Protein AF-A0A348G1D3-F1 (afdb_monomer_lite)

Sequence (205 aa):
MPRGRRSQPDDIKALKGNPGKRRLALKAGVDHGETKAPLAHVELPDFLTHERERAIFQRVVDDLLQRRVARQADLAAYARWAHYLHRWIECKDALDGVSLAYETASKHGTMLRKHPLFAAMVDLERLLMALEDRLGLNPAARQTIIRGLAALPPAFLGDLFEEDRRERAAAGDPAPSAKEAAPPADSPLGFLARAGAAKPSTAKH

Secondary structure (DSSP, 8-state):
-PPPPPPPPHHHHHHT--TT-------S--------------PPPTT--SHHHHHHHHHHHHHHHHTT-S-GGGHHHHHHHHHHHHHHHHHHHHHTTS-SEEEEEETTEEEEEE-HHHHHHHHHHHHHHHHHHHTT-SHHHHHHHHHHHHTS-TTTSTTTTHHHHHHHHHTTPPPPPTT--SPPTTSHHHHHHHHTT-PPP----

pLDDT: mean 72.33, std 19.25, range [38.12, 97.62]

InterPro domains:
  IPR006448 Putative phage terminase, small subunit, P27 family [PF05119] (54-145)

Structure (mmCIF, N/CA/C/O backbone):
data_AF-A0A348G1D3-F1
#
_entry.id   AF-A0A348G1D3-F1
#
loop_
_atom_site.group_PDB
_atom_site.id
_atom_site.type_symbol
_atom_site.label_atom_id
_atom_site.label_alt_id
_atom_site.label_comp_id
_atom_site.label_asym_id
_atom_site.label_entity_id
_atom_site.label_seq_id
_atom_site.pdbx_PDB_ins_code
_atom_site.Cartn_x
_atom_site.Cartn_y
_atom_site.Cartn_z
_atom_site.occupancy
_atom_site.B_iso_or_equiv
_atom_site.auth_seq_id
_atom_site.auth_comp_id
_atom_site.auth_asym_id
_atom_site.auth_atom_id
_atom_site.pdbx_PDB_model_num
ATOM 1 N N . MET A 1 1 ? 23.971 10.329 -66.148 1.00 46.66 1 MET A N 1
ATOM 2 C CA . MET A 1 1 ? 22.748 9.495 -66.141 1.00 46.66 1 MET A CA 1
ATOM 3 C C . MET A 1 1 ? 22.008 9.707 -64.823 1.00 46.66 1 MET A C 1
ATOM 5 O O . MET A 1 1 ? 22.557 9.317 -63.794 1.00 46.66 1 MET A O 1
ATOM 9 N N . PRO A 1 2 ? 20.831 10.355 -64.788 1.00 44.66 2 PRO A N 1
ATOM 10 C CA . PRO A 1 2 ? 20.053 10.445 -63.554 1.00 44.66 2 PRO A CA 1
ATOM 11 C C . PRO A 1 2 ? 19.530 9.049 -63.181 1.00 44.66 2 PRO A C 1
ATOM 13 O O . PRO A 1 2 ? 18.868 8.387 -63.978 1.00 44.66 2 PRO A O 1
ATOM 16 N N . ARG A 1 3 ? 19.879 8.568 -61.982 1.00 54.22 3 ARG A N 1
ATOM 17 C CA . ARG A 1 3 ? 19.405 7.282 -61.448 1.00 54.22 3 ARG A CA 1
ATOM 18 C C . ARG A 1 3 ? 17.897 7.400 -61.189 1.00 54.22 3 ARG A C 1
ATOM 20 O O . ARG A 1 3 ? 17.476 8.300 -60.468 1.00 54.22 3 ARG A O 1
ATOM 27 N N . GLY A 1 4 ? 17.095 6.524 -61.797 1.00 61.19 4 GLY A N 1
ATOM 28 C CA . GLY A 1 4 ? 15.637 6.510 -61.636 1.00 61.19 4 GLY A CA 1
ATOM 29 C C . GLY A 1 4 ? 15.199 6.346 -60.174 1.00 61.19 4 GLY A C 1
ATOM 30 O O . GLY A 1 4 ? 15.937 5.800 -59.351 1.00 61.19 4 GLY A O 1
ATOM 31 N N . ARG A 1 5 ? 13.994 6.840 -59.848 1.00 58.62 5 ARG A N 1
ATOM 32 C CA . ARG A 1 5 ? 13.400 6.739 -58.502 1.00 58.62 5 ARG A CA 1
ATOM 33 C C . ARG A 1 5 ? 13.394 5.282 -58.025 1.00 58.62 5 ARG A C 1
ATOM 35 O O . ARG A 1 5 ? 13.005 4.388 -58.773 1.00 58.62 5 ARG A O 1
ATOM 42 N N . ARG A 1 6 ? 13.799 5.057 -56.770 1.00 53.84 6 ARG A N 1
ATOM 43 C CA . ARG A 1 6 ? 13.725 3.736 -56.125 1.00 53.84 6 ARG A CA 1
ATOM 44 C C . ARG A 1 6 ? 12.270 3.262 -56.088 1.00 53.84 6 ARG A C 1
ATOM 46 O O . ARG A 1 6 ? 11.363 4.055 -55.832 1.00 53.84 6 ARG A O 1
ATOM 53 N N . SER A 1 7 ? 12.056 1.979 -56.361 1.00 57.31 7 SER A N 1
ATOM 54 C CA . SER A 1 7 ? 10.734 1.359 -56.295 1.00 57.31 7 SER A CA 1
ATOM 55 C C . SER A 1 7 ? 10.181 1.420 -54.874 1.00 57.31 7 SER A C 1
ATOM 57 O O . SER A 1 7 ? 10.914 1.162 -53.921 1.00 57.31 7 SER A O 1
ATOM 59 N N . GLN A 1 8 ? 8.889 1.721 -54.740 1.00 57.91 8 GLN A N 1
ATOM 60 C CA . GLN A 1 8 ? 8.215 1.696 -53.441 1.00 57.91 8 GLN A CA 1
ATOM 61 C C . GLN A 1 8 ? 8.242 0.281 -52.831 1.00 57.91 8 GLN A C 1
ATOM 63 O O . GLN A 1 8 ? 8.208 -0.691 -53.598 1.00 57.91 8 GLN A O 1
ATOM 68 N N . PRO A 1 9 ? 8.309 0.165 -51.493 1.00 63.88 9 PRO A N 1
ATOM 69 C CA . PRO A 1 9 ? 8.215 -1.111 -50.791 1.00 63.88 9 PRO A CA 1
ATOM 70 C C . PRO A 1 9 ? 6.856 -1.777 -51.039 1.00 63.88 9 PRO A C 1
ATOM 72 O O . PRO A 1 9 ? 5.852 -1.112 -51.313 1.00 63.88 9 PRO A O 1
ATOM 75 N N . ASP A 1 10 ? 6.849 -3.107 -51.009 1.00 58.25 10 ASP A N 1
ATOM 76 C CA . ASP A 1 10 ? 5.734 -3.922 -51.501 1.00 58.25 10 ASP A CA 1
ATOM 77 C C . ASP A 1 10 ? 4.465 -3.808 -50.640 1.00 58.25 10 ASP A C 1
ATOM 79 O O . ASP A 1 10 ? 3.362 -3.942 -51.172 1.00 58.25 10 ASP A O 1
ATOM 83 N N . ASP A 1 11 ? 4.604 -3.405 -49.376 1.00 60.06 11 ASP A N 1
ATOM 84 C CA . ASP A 1 11 ? 3.488 -3.148 -48.453 1.00 60.06 11 ASP A CA 1
ATOM 85 C C . ASP A 1 11 ? 2.634 -1.952 -48.907 1.00 60.06 11 ASP A C 1
ATOM 87 O O . ASP A 1 11 ? 1.402 -1.996 -48.904 1.00 60.06 11 ASP A O 1
ATOM 91 N N . ILE A 1 12 ? 3.284 -0.902 -49.428 1.00 60.59 12 ILE A N 1
ATOM 92 C CA . ILE A 1 12 ? 2.600 0.275 -49.988 1.00 60.59 12 ILE A CA 1
ATOM 93 C C . ILE A 1 12 ? 1.920 -0.083 -51.321 1.00 60.59 12 ILE A C 1
ATOM 95 O O . ILE A 1 12 ? 0.852 0.443 -51.645 1.00 60.59 12 ILE A O 1
ATOM 99 N N . LYS A 1 13 ? 2.495 -1.013 -52.098 1.00 59.53 13 LYS A N 1
ATOM 100 C CA . LYS A 1 13 ? 1.896 -1.483 -53.362 1.00 59.53 13 LYS A CA 1
ATOM 101 C C . LYS A 1 13 ? 0.677 -2.378 -53.144 1.00 59.53 13 LYS A C 1
ATOM 103 O O . LYS A 1 13 ? -0.209 -2.381 -53.998 1.00 59.53 13 LYS A O 1
ATOM 108 N N . ALA A 1 14 ? 0.622 -3.117 -52.037 1.00 59.88 14 ALA A N 1
ATOM 109 C CA . ALA A 1 14 ? -0.546 -3.907 -51.660 1.00 59.88 14 ALA A CA 1
ATOM 110 C C . ALA A 1 14 ? -1.726 -2.999 -51.270 1.00 59.88 14 ALA A C 1
ATOM 112 O O . ALA A 1 14 ? -2.819 -3.161 -51.809 1.00 59.88 14 ALA A O 1
ATOM 113 N N . LEU A 1 15 ? -1.477 -1.981 -50.435 1.00 59.00 15 LEU A N 1
ATOM 114 C CA . LEU A 1 15 ? -2.484 -0.999 -50.003 1.00 59.00 15 LEU A CA 1
ATOM 115 C C . LEU A 1 15 ? -3.036 -0.141 -51.152 1.00 59.00 15 LEU A C 1
ATOM 117 O O . LEU A 1 15 ? -4.224 0.165 -51.182 1.00 59.00 15 LEU A O 1
ATOM 121 N N . LYS A 1 16 ? -2.193 0.234 -52.123 1.00 57.53 16 LYS A N 1
ATOM 122 C CA . LYS A 1 16 ? -2.595 1.075 -53.267 1.00 57.53 16 LYS A CA 1
ATOM 123 C C . LYS A 1 16 ? -3.256 0.291 -54.414 1.00 57.53 16 LYS A C 1
ATOM 125 O O . LYS A 1 16 ? -3.574 0.880 -55.443 1.00 57.53 16 LYS A O 1
ATOM 130 N N . GLY A 1 17 ? -3.460 -1.018 -54.238 1.00 54.44 17 GLY A N 1
ATOM 131 C CA . GLY A 1 17 ? -4.047 -1.902 -55.240 1.00 54.44 17 GLY A CA 1
ATOM 132 C C . GLY A 1 17 ? -3.083 -2.156 -56.394 1.00 54.44 17 GLY A C 1
ATOM 133 O O . GLY A 1 17 ? -3.088 -1.423 -57.373 1.00 54.44 17 GLY A O 1
ATOM 134 N N . ASN A 1 18 ? -2.255 -3.197 -56.260 1.00 52.44 18 ASN A N 1
ATOM 135 C CA . ASN A 1 18 ? -1.232 -3.661 -57.208 1.00 52.44 18 ASN A CA 1
ATOM 136 C C . ASN A 1 18 ? -1.684 -3.592 -58.688 1.00 52.44 18 ASN A C 1
ATOM 138 O O . ASN A 1 18 ? -2.260 -4.556 -59.203 1.00 52.44 18 ASN A O 1
ATOM 142 N N . PRO A 1 19 ? -1.376 -2.506 -59.424 1.00 53.62 19 PRO A N 1
ATOM 143 C CA . PRO A 1 19 ? -1.885 -2.334 -60.782 1.00 53.62 19 PRO A CA 1
ATOM 144 C C . PRO A 1 19 ? -1.143 -3.230 -61.788 1.00 53.62 19 PRO A C 1
ATOM 146 O O . PRO A 1 19 ? -1.591 -3.406 -62.916 1.00 53.62 19 PRO A O 1
ATOM 149 N N . GLY A 1 20 ? -0.010 -3.822 -61.385 1.00 59.97 20 GLY A N 1
ATOM 150 C CA . GLY A 1 20 ? 0.862 -4.622 -62.245 1.00 59.97 20 GLY A CA 1
ATOM 151 C C . GLY A 1 20 ? 0.610 -6.131 -62.226 1.00 59.97 20 GLY A C 1
ATOM 152 O O . GLY A 1 20 ? 1.345 -6.845 -62.903 1.00 59.97 20 GLY A O 1
ATOM 153 N N . LYS A 1 21 ? -0.359 -6.639 -61.445 1.00 52.53 21 LYS A N 1
ATOM 154 C CA . LYS A 1 21 ? -0.722 -8.073 -61.303 1.00 52.53 21 LYS A CA 1
ATOM 155 C C . LYS A 1 21 ? 0.436 -9.067 -61.054 1.00 52.53 21 LYS A C 1
ATOM 157 O O . LYS A 1 21 ? 0.209 -10.275 -61.033 1.00 52.53 21 LYS A O 1
ATOM 162 N N . ARG A 1 22 ? 1.674 -8.614 -60.829 1.00 58.25 22 ARG A N 1
ATOM 163 C CA . ARG A 1 22 ? 2.793 -9.482 -60.439 1.00 58.25 22 ARG A CA 1
ATOM 164 C C . ARG A 1 22 ? 2.573 -9.974 -59.013 1.00 58.25 22 ARG A C 1
ATOM 166 O O . ARG A 1 22 ? 2.193 -9.184 -58.148 1.00 58.25 22 ARG A O 1
ATOM 173 N N . ARG A 1 23 ? 2.830 -11.267 -58.784 1.00 51.59 23 ARG A N 1
ATOM 174 C CA . ARG A 1 23 ? 2.816 -11.884 -57.452 1.00 51.59 23 ARG A CA 1
ATOM 175 C C . ARG A 1 23 ? 3.772 -11.118 -56.540 1.00 51.59 23 ARG A C 1
ATOM 177 O O . ARG A 1 23 ? 4.978 -11.124 -56.768 1.00 51.59 23 ARG A O 1
ATOM 184 N N . LEU A 1 24 ? 3.210 -10.444 -55.543 1.00 53.75 24 LEU A N 1
ATOM 185 C CA . LEU A 1 24 ? 3.969 -9.839 -54.459 1.00 53.75 24 LEU A CA 1
ATOM 186 C C . LEU A 1 24 ? 4.408 -10.973 -53.531 1.00 53.75 24 LEU A C 1
ATOM 188 O O . LEU A 1 24 ? 3.587 -11.819 -53.171 1.00 53.75 24 LEU A O 1
ATOM 192 N N . ALA A 1 25 ? 5.682 -10.994 -53.146 1.00 47.41 25 ALA A N 1
ATOM 193 C CA . ALA A 1 25 ? 6.150 -11.828 -52.047 1.00 47.41 25 ALA A CA 1
ATOM 194 C C . ALA A 1 25 ? 5.712 -11.168 -50.730 1.00 47.41 25 ALA A C 1
ATOM 196 O O . ALA A 1 25 ? 6.525 -10.632 -49.985 1.00 47.41 25 ALA A O 1
ATOM 197 N N . LEU A 1 26 ? 4.398 -11.152 -50.485 1.00 48.09 26 LEU A N 1
ATOM 198 C CA . LEU A 1 26 ? 3.849 -10.850 -49.170 1.00 48.09 26 LEU A CA 1
ATOM 199 C C . LEU A 1 26 ? 4.426 -11.909 -48.235 1.00 48.09 26 LEU A C 1
ATOM 201 O O . LEU A 1 26 ? 4.154 -13.099 -48.411 1.00 48.09 26 LEU A O 1
ATOM 205 N N . LYS A 1 27 ? 5.277 -11.494 -47.293 1.00 43.94 27 LYS A N 1
ATOM 206 C CA . LYS A 1 27 ? 5.676 -12.364 -46.190 1.00 43.94 27 LYS A CA 1
ATOM 207 C C . LYS A 1 27 ? 4.386 -12.741 -45.470 1.00 43.94 27 LYS A C 1
ATOM 209 O O . LYS A 1 27 ? 3.754 -11.902 -44.836 1.00 43.94 27 LYS A O 1
ATOM 214 N N . ALA A 1 28 ? 3.947 -13.974 -45.694 1.00 38.12 28 ALA A N 1
ATOM 215 C CA . ALA A 1 28 ? 2.791 -14.541 -45.035 1.00 38.12 28 ALA A CA 1
ATOM 216 C C . ALA A 1 28 ? 3.012 -14.449 -43.521 1.00 38.12 28 ALA A C 1
ATOM 218 O O . ALA A 1 28 ? 4.045 -14.900 -43.029 1.00 38.12 28 ALA A O 1
ATOM 219 N N . GLY A 1 29 ? 2.053 -13.840 -42.825 1.00 40.69 29 GLY A N 1
ATOM 220 C CA . GLY A 1 29 ? 2.019 -13.786 -41.367 1.00 40.69 29 GLY A CA 1
ATOM 221 C C . GLY A 1 29 ? 2.894 -12.699 -40.753 1.00 40.69 29 GLY A C 1
ATOM 222 O O . GLY A 1 29 ? 3.777 -13.000 -39.960 1.00 40.69 29 GLY A O 1
ATOM 223 N N . VAL A 1 30 ? 2.617 -11.425 -41.044 1.00 40.62 30 VAL A N 1
ATOM 224 C CA . VAL A 1 30 ? 2.721 -10.440 -39.959 1.00 40.62 30 VAL A CA 1
ATOM 225 C C . VAL A 1 30 ? 1.413 -10.573 -39.201 1.00 40.62 30 VAL A C 1
ATOM 227 O O . VAL A 1 30 ? 0.438 -9.877 -39.479 1.00 40.62 30 VAL A O 1
ATOM 230 N N . ASP A 1 31 ? 1.366 -11.558 -38.306 1.00 38.94 31 ASP A N 1
ATOM 231 C CA . ASP A 1 31 ? 0.420 -11.492 -37.211 1.00 38.94 31 ASP A CA 1
ATOM 232 C C . ASP A 1 31 ? 0.653 -10.122 -36.573 1.00 38.94 31 ASP A C 1
ATOM 234 O O . ASP A 1 31 ? 1.715 -9.857 -36.011 1.00 38.94 31 ASP A O 1
ATOM 238 N N . HIS A 1 32 ? -0.350 -9.247 -36.625 1.00 41.22 32 HIS A N 1
ATOM 239 C CA . HIS A 1 32 ? -0.491 -8.153 -35.665 1.00 41.22 32 HIS A CA 1
ATOM 240 C C . HIS A 1 32 ? -0.818 -8.733 -34.279 1.00 41.22 32 HIS A C 1
ATOM 242 O O . HIS A 1 32 ? -1.683 -8.235 -33.563 1.00 41.22 32 HIS A O 1
ATOM 248 N N . GLY A 1 33 ? -0.159 -9.840 -33.927 1.00 39.81 33 GLY A N 1
ATOM 249 C CA . GLY A 1 33 ? -0.085 -10.342 -32.587 1.00 39.81 33 GLY A CA 1
ATOM 250 C C . GLY A 1 33 ? 0.646 -9.265 -31.831 1.00 39.81 33 GLY A C 1
ATOM 251 O O . GLY A 1 33 ? 1.839 -9.056 -32.032 1.00 39.81 33 GLY A O 1
ATOM 252 N N . GLU A 1 34 ? -0.108 -8.550 -31.005 1.00 45.06 34 GLU A N 1
ATOM 253 C CA . GLU A 1 34 ? 0.397 -8.003 -29.764 1.00 45.06 34 GLU A CA 1
ATOM 254 C C . GLU A 1 34 ? 1.452 -8.986 -29.261 1.00 45.06 34 GLU A C 1
ATOM 256 O O . GLU A 1 34 ? 1.125 -10.088 -28.809 1.00 45.06 34 GLU A O 1
ATOM 261 N N . THR A 1 35 ? 2.727 -8.647 -29.431 1.00 40.12 35 THR A N 1
ATOM 262 C CA . THR A 1 35 ? 3.824 -9.362 -28.805 1.00 40.12 35 THR A CA 1
ATOM 263 C C . THR A 1 35 ? 3.659 -9.074 -27.323 1.00 40.12 35 THR A C 1
ATOM 265 O O . THR A 1 35 ? 4.323 -8.217 -26.745 1.00 40.12 35 THR A O 1
ATOM 268 N N . LYS A 1 36 ? 2.712 -9.775 -26.687 1.00 46.72 36 LYS A N 1
ATOM 269 C CA . LYS A 1 36 ? 2.754 -10.064 -25.267 1.00 46.72 36 LYS A CA 1
ATOM 270 C C . LYS A 1 36 ? 4.060 -10.810 -25.105 1.00 46.72 36 LYS A C 1
ATOM 272 O O . LYS A 1 36 ? 4.122 -12.024 -25.290 1.00 46.72 36 LYS A O 1
ATOM 277 N N . ALA A 1 37 ? 5.119 -10.047 -24.831 1.00 48.12 37 ALA A N 1
ATOM 278 C CA . ALA A 1 37 ? 6.319 -10.584 -24.234 1.00 48.12 37 ALA A CA 1
ATOM 279 C C . ALA A 1 37 ? 5.838 -11.566 -23.159 1.00 48.12 37 ALA A C 1
ATOM 281 O O . ALA A 1 37 ? 4.916 -11.202 -22.413 1.00 48.12 37 ALA A O 1
ATOM 282 N N . PRO A 1 38 ? 6.338 -12.814 -23.147 1.00 47.62 38 PRO A N 1
ATOM 283 C CA . PRO A 1 38 ? 5.888 -13.794 -22.175 1.00 47.62 38 PRO A CA 1
ATOM 284 C C . PRO A 1 38 ? 5.969 -13.118 -20.813 1.00 47.62 38 PRO A C 1
ATOM 286 O O . PRO A 1 38 ? 7.033 -12.605 -20.462 1.00 47.62 38 PRO A O 1
ATOM 289 N N . LEU A 1 39 ? 4.823 -13.010 -20.125 1.00 54.06 39 LEU A N 1
ATOM 290 C CA . LEU A 1 39 ? 4.757 -12.482 -18.767 1.00 54.06 39 LEU A CA 1
ATOM 291 C C . LEU A 1 39 ? 5.824 -13.257 -18.006 1.00 54.06 39 LEU A C 1
ATOM 293 O O . LEU A 1 39 ? 5.680 -14.468 -17.827 1.00 54.06 39 LEU A O 1
ATOM 297 N N . ALA A 1 40 ? 6.943 -12.597 -17.698 1.00 57.72 40 ALA A N 1
ATOM 298 C CA . ALA A 1 40 ? 8.019 -13.227 -16.961 1.00 57.72 40 ALA A CA 1
ATOM 299 C C . ALA A 1 40 ? 7.359 -13.818 -15.721 1.00 57.72 40 ALA A C 1
ATOM 301 O O . ALA A 1 40 ? 6.634 -13.100 -15.034 1.00 57.72 40 ALA A O 1
ATOM 302 N N . HIS A 1 41 ? 7.502 -15.126 -15.508 1.00 64.50 41 HIS A N 1
ATOM 303 C CA . HIS A 1 41 ? 6.881 -15.772 -14.364 1.00 64.50 41 HIS A CA 1
ATOM 304 C C . HIS A 1 41 ? 7.394 -15.066 -13.107 1.00 64.50 41 HIS A C 1
ATOM 306 O O . HIS A 1 41 ? 8.579 -15.145 -12.790 1.00 64.50 41 HIS A O 1
ATOM 312 N N . VAL A 1 42 ? 6.524 -14.292 -12.462 1.00 73.94 42 VAL A N 1
ATOM 313 C CA . VAL A 1 42 ? 6.866 -13.584 -11.236 1.00 73.94 42 VAL A CA 1
ATOM 314 C C . VAL A 1 42 ? 6.628 -14.535 -10.089 1.00 73.94 42 VAL A C 1
ATOM 316 O O . VAL A 1 42 ? 5.490 -14.918 -9.819 1.00 73.94 42 VAL A O 1
ATOM 319 N N . GLU A 1 43 ? 7.706 -14.888 -9.403 1.00 81.94 43 GLU A N 1
ATOM 320 C CA . GLU A 1 43 ? 7.616 -15.645 -8.166 1.00 81.94 43 GLU A CA 1
ATOM 321 C C . GLU A 1 43 ? 6.939 -14.791 -7.090 1.00 81.94 43 GLU A C 1
ATOM 323 O O . GLU A 1 43 ? 7.319 -13.642 -6.832 1.00 81.94 43 GLU A O 1
ATOM 328 N N . LEU A 1 44 ? 5.894 -15.349 -6.477 1.00 86.19 44 LEU A N 1
ATOM 329 C CA . LEU A 1 44 ? 5.220 -14.717 -5.352 1.00 86.19 44 LEU A CA 1
ATOM 330 C C . LEU A 1 44 ? 6.124 -14.809 -4.118 1.00 86.19 44 LEU A C 1
ATOM 332 O O . LEU A 1 44 ? 6.547 -15.910 -3.775 1.00 86.19 44 LEU A O 1
ATOM 336 N N . PRO A 1 45 ? 6.369 -13.701 -3.402 1.00 88.31 45 PRO A N 1
ATOM 337 C CA . PRO A 1 45 ? 7.148 -13.762 -2.173 1.00 88.31 45 PRO A CA 1
ATOM 338 C C . PRO A 1 45 ? 6.463 -14.591 -1.081 1.00 88.31 45 PRO A C 1
ATOM 340 O O . PRO A 1 45 ? 5.271 -14.420 -0.815 1.00 88.31 45 PRO A O 1
ATOM 343 N N . ASP A 1 46 ? 7.248 -15.416 -0.387 1.00 89.56 46 ASP A N 1
ATOM 344 C CA . ASP A 1 46 ? 6.772 -16.370 0.629 1.00 89.56 46 ASP A CA 1
ATOM 345 C C . ASP A 1 46 ? 6.010 -15.721 1.794 1.00 89.56 46 ASP A C 1
ATOM 347 O O . ASP A 1 46 ? 5.153 -16.347 2.418 1.00 89.56 46 ASP A O 1
ATOM 351 N N . PHE A 1 47 ? 6.310 -14.454 2.097 1.00 90.81 47 PHE A N 1
ATOM 352 C CA . PHE A 1 47 ? 5.692 -13.731 3.209 1.00 90.81 47 PHE A CA 1
ATOM 353 C C . PHE A 1 47 ? 4.273 -13.228 2.913 1.00 90.81 47 PHE A C 1
ATOM 355 O O . PHE A 1 47 ? 3.588 -12.802 3.843 1.00 90.81 47 PHE A O 1
ATOM 362 N N . LEU A 1 48 ? 3.821 -13.256 1.654 1.00 93.50 48 LEU A N 1
ATOM 363 C CA . LEU A 1 48 ? 2.426 -12.975 1.319 1.00 93.50 48 LEU A CA 1
ATOM 364 C C . LEU A 1 48 ? 1.613 -14.218 1.648 1.00 93.50 48 LEU A C 1
ATOM 366 O O . LEU A 1 48 ? 1.584 -15.159 0.865 1.00 93.50 48 LEU A O 1
ATOM 370 N N . THR A 1 49 ? 0.993 -14.266 2.820 1.00 92.56 49 THR A N 1
ATOM 371 C CA . THR A 1 49 ? 0.304 -15.474 3.292 1.00 92.56 49 THR A CA 1
ATOM 372 C C . THR A 1 49 ? -1.176 -15.466 2.924 1.00 92.56 49 THR A C 1
ATOM 374 O O . THR A 1 49 ? -1.743 -16.526 2.635 1.00 92.56 49 THR A O 1
ATOM 377 N N . HIS A 1 50 ? -1.793 -14.288 2.847 1.00 94.88 50 HIS A N 1
ATOM 378 C CA . HIS A 1 50 ? -3.225 -14.149 2.611 1.00 94.88 50 HIS A CA 1
ATOM 379 C C . HIS A 1 50 ? -3.560 -14.107 1.114 1.00 94.88 50 HIS A C 1
ATOM 381 O O . HIS A 1 50 ? -2.882 -13.458 0.321 1.00 94.88 50 HIS A O 1
ATOM 387 N N . GLU A 1 51 ? -4.659 -14.752 0.712 1.00 94.50 51 GLU A N 1
ATOM 388 C CA . GLU A 1 51 ? -5.116 -14.771 -0.688 1.00 94.50 51 GLU A CA 1
ATOM 389 C C . GLU A 1 51 ? -5.341 -13.357 -1.246 1.00 94.50 51 GLU A C 1
ATOM 391 O O . GLU A 1 51 ? -4.927 -13.056 -2.365 1.00 94.50 51 GLU A O 1
ATOM 396 N N . ARG A 1 52 ? -5.911 -12.453 -0.433 1.00 94.25 52 ARG A N 1
ATOM 397 C CA . ARG A 1 52 ? -6.131 -11.049 -0.815 1.00 94.25 52 ARG A CA 1
ATOM 398 C C . ARG A 1 52 ? -4.811 -10.337 -1.134 1.00 94.25 52 ARG A C 1
ATOM 400 O O . ARG A 1 52 ? -4.751 -9.606 -2.116 1.00 94.25 52 ARG A O 1
ATOM 407 N N . GLU A 1 53 ? -3.755 -10.571 -0.354 1.00 95.19 53 GLU A N 1
ATOM 408 C CA . GLU A 1 53 ? -2.427 -9.989 -0.600 1.00 95.19 53 GLU A CA 1
ATOM 409 C C . GLU A 1 53 ? -1.846 -10.477 -1.926 1.00 95.19 53 GLU A C 1
ATOM 411 O O . GLU A 1 53 ? -1.383 -9.670 -2.732 1.00 95.19 53 GLU A O 1
ATOM 416 N N . ARG A 1 54 ? -1.915 -11.793 -2.171 1.00 94.38 54 ARG A N 1
ATOM 417 C CA . ARG A 1 54 ? -1.428 -12.418 -3.408 1.00 94.38 54 ARG A CA 1
ATOM 418 C C . ARG A 1 54 ? -2.166 -11.873 -4.628 1.00 94.38 54 ARG A C 1
ATOM 420 O O . ARG A 1 54 ? -1.528 -11.491 -5.603 1.00 94.38 54 ARG A O 1
ATOM 427 N N . ALA A 1 55 ? -3.493 -11.765 -4.548 1.00 93.62 55 ALA A N 1
ATOM 428 C CA . ALA A 1 55 ? -4.321 -11.231 -5.624 1.00 93.62 55 ALA A CA 1
ATOM 429 C C . ALA A 1 55 ? -4.023 -9.749 -5.914 1.00 93.62 55 ALA A C 1
ATOM 431 O O . ALA A 1 55 ? -3.916 -9.354 -7.076 1.00 93.62 55 ALA A O 1
ATOM 432 N N . ILE A 1 56 ? -3.854 -8.926 -4.870 1.00 94.12 56 ILE A N 1
ATOM 433 C CA . ILE A 1 56 ? -3.467 -7.512 -5.004 1.00 94.12 56 ILE A CA 1
ATOM 434 C C . ILE A 1 56 ? -2.095 -7.398 -5.675 1.00 94.12 56 ILE A C 1
ATOM 436 O O . ILE A 1 56 ? -1.941 -6.643 -6.636 1.00 94.12 56 ILE A O 1
ATOM 440 N N . PHE A 1 57 ? -1.112 -8.154 -5.181 1.00 93.12 57 PHE A N 1
ATOM 441 C CA . PHE A 1 57 ? 0.245 -8.167 -5.713 1.00 93.12 57 PHE A CA 1
ATOM 442 C C . PHE A 1 57 ? 0.256 -8.545 -7.194 1.00 93.12 57 PHE A C 1
ATOM 444 O O . PHE A 1 57 ? 0.783 -7.796 -8.014 1.00 93.12 57 PHE A O 1
ATOM 451 N N . GLN A 1 58 ? -0.384 -9.660 -7.540 1.00 90.69 58 GLN A N 1
ATOM 452 C CA . GLN A 1 58 ? -0.389 -10.184 -8.899 1.00 90.69 58 GLN A CA 1
ATOM 453 C C . GLN A 1 58 ? -1.058 -9.213 -9.873 1.00 90.69 58 GLN A C 1
ATOM 455 O O . GLN A 1 58 ? -0.482 -8.887 -10.904 1.00 90.69 58 GLN A O 1
ATOM 460 N N . ARG A 1 59 ? -2.200 -8.624 -9.493 1.00 89.44 59 ARG A N 1
ATOM 461 C CA . ARG A 1 59 ? -2.877 -7.606 -10.308 1.00 89.44 59 ARG A CA 1
ATOM 462 C C . ARG A 1 59 ? -1.990 -6.394 -10.602 1.00 89.44 59 ARG A C 1
ATOM 464 O O . ARG A 1 59 ? -1.992 -5.897 -11.727 1.00 89.44 59 ARG A O 1
ATOM 471 N N . VAL A 1 60 ? -1.287 -5.880 -9.593 1.00 88.12 60 VAL A N 1
ATOM 472 C CA . VAL A 1 60 ? -0.438 -4.691 -9.755 1.00 88.12 60 VAL A CA 1
ATOM 473 C C . VAL A 1 60 ? 0.797 -5.008 -10.578 1.00 88.12 60 VAL A C 1
ATOM 475 O O . VAL A 1 60 ? 1.158 -4.242 -11.468 1.00 88.12 60 VAL A O 1
ATOM 478 N N . VAL A 1 61 ? 1.428 -6.144 -10.317 1.00 86.06 61 VAL A N 1
ATOM 479 C CA . VAL A 1 61 ? 2.603 -6.567 -11.067 1.00 86.06 61 VAL A CA 1
ATOM 480 C C . VAL A 1 61 ? 2.245 -6.839 -12.528 1.00 86.06 61 VAL A C 1
ATOM 482 O O . VAL A 1 61 ? 2.948 -6.346 -13.405 1.00 86.06 61 VAL A O 1
ATOM 485 N N . ASP A 1 62 ? 1.120 -7.495 -12.814 1.00 82.94 62 ASP A N 1
ATOM 486 C CA . ASP A 1 62 ? 0.683 -7.774 -14.185 1.00 82.94 62 ASP A CA 1
ATOM 487 C C . ASP A 1 62 ? 0.408 -6.489 -14.990 1.00 82.94 62 ASP A C 1
ATOM 489 O O . ASP A 1 62 ? 0.892 -6.361 -16.117 1.00 82.94 62 ASP A O 1
ATOM 493 N N . ASP A 1 63 ? -0.306 -5.501 -14.429 1.00 78.62 63 ASP A N 1
ATOM 494 C CA . ASP A 1 63 ? -0.575 -4.225 -15.127 1.00 78.62 63 ASP A CA 1
ATOM 495 C C . ASP A 1 63 ? 0.701 -3.386 -15.328 1.00 78.62 63 ASP A C 1
ATOM 497 O O . ASP A 1 63 ? 0.860 -2.705 -16.346 1.00 78.62 63 ASP A O 1
ATOM 501 N N . LEU A 1 64 ? 1.650 -3.428 -14.387 1.00 73.69 64 LEU A N 1
ATOM 502 C CA . LEU A 1 64 ? 2.868 -2.614 -14.466 1.00 73.69 64 LEU A CA 1
ATOM 503 C C . LEU A 1 64 ? 3.998 -3.267 -15.261 1.00 73.69 64 LEU A C 1
ATOM 505 O O . LEU A 1 64 ? 4.781 -2.543 -15.886 1.00 73.69 64 LEU A O 1
ATOM 509 N N . LEU A 1 65 ? 4.076 -4.599 -15.281 1.00 67.44 65 LEU A N 1
ATOM 510 C CA . LEU A 1 65 ? 5.002 -5.342 -16.137 1.00 67.44 65 LEU A CA 1
ATOM 511 C C . LEU A 1 65 ? 4.632 -5.195 -17.607 1.00 67.44 65 LEU A C 1
ATOM 513 O O . LEU A 1 65 ? 5.516 -4.955 -18.427 1.00 67.44 65 LEU A O 1
ATOM 517 N N . GLN A 1 66 ? 3.337 -5.234 -17.941 1.00 63.22 66 GLN A N 1
ATOM 518 C CA . GLN A 1 66 ? 2.866 -4.983 -19.309 1.00 63.22 66 GLN A CA 1
ATOM 519 C C . GLN A 1 66 ? 3.312 -3.613 -19.838 1.00 63.22 66 GLN A C 1
ATOM 521 O O . GLN A 1 66 ? 3.518 -3.440 -21.036 1.00 63.22 66 GLN A O 1
ATOM 526 N N . ARG A 1 67 ? 3.516 -2.640 -18.944 1.00 66.75 67 ARG A N 1
ATOM 527 C CA . ARG A 1 67 ? 3.951 -1.278 -19.283 1.00 66.75 67 ARG A CA 1
ATOM 528 C C . ARG A 1 67 ? 5.469 -1.078 -19.185 1.00 66.75 67 ARG A C 1
ATOM 530 O O . ARG A 1 67 ? 5.918 0.055 -19.331 1.00 66.75 67 ARG A O 1
ATOM 537 N N . ARG A 1 68 ? 6.247 -2.133 -18.891 1.00 65.69 68 ARG A N 1
ATOM 538 C CA . ARG A 1 68 ? 7.690 -2.081 -18.561 1.00 65.69 68 ARG A CA 1
ATOM 539 C C . ARG A 1 68 ? 8.038 -1.048 -17.468 1.00 65.69 68 ARG A C 1
ATOM 541 O O . ARG A 1 68 ? 9.145 -0.515 -17.438 1.00 65.69 68 ARG A O 1
ATOM 548 N N . VAL A 1 69 ? 7.087 -0.739 -16.578 1.00 66.56 69 VAL A N 1
ATOM 549 C CA . VAL A 1 69 ? 7.282 0.218 -15.472 1.00 66.56 69 VAL A CA 1
ATOM 550 C C . VAL A 1 69 ? 7.815 -0.497 -14.234 1.00 66.56 69 VAL A C 1
ATOM 552 O O . VAL A 1 69 ? 8.715 0.021 -13.581 1.00 66.56 69 VAL A O 1
ATOM 555 N N . ALA A 1 70 ? 7.294 -1.688 -13.939 1.00 66.75 70 ALA A N 1
ATOM 556 C CA . ALA A 1 70 ? 7.802 -2.533 -12.865 1.00 66.75 70 ALA A CA 1
ATOM 557 C C . ALA A 1 70 ? 9.055 -3.290 -13.322 1.00 66.75 70 ALA A C 1
ATOM 559 O O . ALA A 1 70 ? 9.073 -3.866 -14.413 1.00 66.75 70 ALA A O 1
ATOM 560 N N . ARG A 1 71 ? 10.092 -3.328 -12.479 1.00 74.00 71 ARG A N 1
ATOM 561 C CA . ARG A 1 71 ? 11.267 -4.189 -12.676 1.00 74.00 71 ARG A CA 1
ATOM 562 C C . ARG A 1 71 ? 11.259 -5.328 -11.667 1.00 74.00 71 ARG A C 1
ATOM 564 O O . ARG A 1 71 ? 10.648 -5.229 -10.606 1.00 74.00 71 ARG A O 1
ATOM 571 N N . GLN A 1 72 ? 12.015 -6.388 -11.956 1.00 75.44 72 GLN A N 1
ATOM 572 C CA . GLN A 1 72 ? 12.207 -7.489 -11.002 1.00 75.44 72 GLN A CA 1
ATOM 573 C C . GLN A 1 72 ? 12.743 -6.997 -9.645 1.00 75.44 72 GLN A C 1
ATOM 575 O O . GLN A 1 72 ? 12.340 -7.502 -8.602 1.00 75.44 72 GLN A O 1
ATOM 580 N N . ALA A 1 73 ? 13.585 -5.956 -9.651 1.00 80.25 73 ALA A N 1
ATOM 581 C CA . ALA A 1 73 ? 14.115 -5.337 -8.436 1.00 80.25 73 ALA A CA 1
ATOM 582 C C . ALA A 1 73 ? 13.025 -4.749 -7.514 1.00 80.25 73 ALA A C 1
ATOM 584 O O . ALA A 1 73 ? 13.227 -4.662 -6.304 1.00 80.25 73 ALA A O 1
ATOM 585 N N . ASP A 1 74 ? 11.865 -4.385 -8.065 1.00 84.81 74 ASP A N 1
ATOM 586 C CA . ASP A 1 74 ? 10.789 -3.717 -7.330 1.00 84.81 74 ASP A CA 1
ATOM 587 C C . ASP A 1 74 ? 9.755 -4.705 -6.763 1.00 84.81 74 ASP A C 1
ATOM 589 O O . ASP A 1 74 ? 8.893 -4.316 -5.973 1.00 84.81 74 ASP A O 1
ATOM 593 N N . LEU A 1 75 ? 9.841 -5.997 -7.108 1.00 88.19 75 LEU A N 1
ATOM 594 C CA . LEU A 1 75 ? 8.856 -7.017 -6.721 1.00 88.19 75 LEU A CA 1
ATOM 595 C C . LEU A 1 75 ? 8.654 -7.101 -5.205 1.00 88.19 75 LEU A C 1
ATOM 597 O O . LEU A 1 75 ? 7.521 -7.099 -4.726 1.00 88.19 75 LEU A O 1
ATOM 601 N N . ALA A 1 76 ? 9.738 -7.090 -4.427 1.00 90.31 76 ALA A N 1
ATOM 602 C CA . ALA A 1 76 ? 9.650 -7.117 -2.967 1.00 90.31 76 ALA A CA 1
ATOM 603 C C . ALA A 1 76 ? 8.926 -5.879 -2.400 1.00 90.31 76 ALA A C 1
ATOM 605 O O . ALA A 1 76 ? 8.231 -5.965 -1.384 1.00 90.31 76 ALA A O 1
ATOM 606 N N . ALA A 1 77 ? 9.065 -4.725 -3.057 1.00 91.44 77 ALA A N 1
ATOM 607 C CA . ALA A 1 77 ? 8.403 -3.495 -2.646 1.00 91.44 77 ALA A CA 1
ATOM 608 C C . ALA A 1 77 ? 6.911 -3.496 -3.020 1.00 91.44 77 ALA A C 1
ATOM 610 O O . ALA A 1 77 ? 6.091 -3.104 -2.187 1.00 91.44 77 ALA A O 1
ATOM 611 N N . TYR A 1 78 ? 6.542 -4.020 -4.195 1.00 92.00 78 TYR A N 1
ATOM 612 C CA . TYR A 1 78 ? 5.137 -4.250 -4.557 1.00 92.00 78 TYR A CA 1
ATOM 613 C C . TYR A 1 78 ? 4.453 -5.242 -3.612 1.00 92.00 78 TYR A C 1
ATOM 615 O O . TYR A 1 78 ? 3.320 -5.010 -3.197 1.00 92.00 78 TYR A O 1
ATOM 623 N N . ALA A 1 79 ? 5.144 -6.310 -3.212 1.00 93.75 79 ALA A N 1
ATOM 624 C CA . ALA A 1 79 ? 4.620 -7.272 -2.249 1.00 93.75 79 ALA A CA 1
ATOM 625 C C . ALA A 1 79 ? 4.393 -6.637 -0.869 1.00 93.75 79 ALA A C 1
ATOM 627 O O . ALA A 1 79 ? 3.332 -6.804 -0.271 1.00 93.75 79 ALA A O 1
ATOM 628 N N . ARG A 1 80 ? 5.339 -5.823 -0.381 1.00 95.00 80 ARG A N 1
ATOM 629 C CA . ARG A 1 80 ? 5.150 -5.062 0.865 1.00 95.00 80 ARG A CA 1
ATOM 630 C C . ARG A 1 80 ? 3.961 -4.101 0.781 1.00 95.00 80 ARG A C 1
ATOM 632 O O . ARG A 1 80 ? 3.193 -4.003 1.734 1.00 95.00 80 ARG A O 1
ATOM 639 N N . TRP A 1 81 ? 3.800 -3.404 -0.343 1.00 95.56 81 TRP A N 1
ATOM 640 C CA . TRP A 1 81 ? 2.645 -2.533 -0.567 1.00 95.56 81 TRP A CA 1
ATOM 641 C C . TRP A 1 81 ? 1.331 -3.332 -0.558 1.00 95.56 81 TRP A C 1
ATOM 643 O O . TRP A 1 81 ? 0.394 -2.936 0.129 1.00 95.56 81 TRP A O 1
ATOM 653 N N . ALA A 1 82 ? 1.286 -4.498 -1.214 1.00 95.69 82 ALA A N 1
ATOM 654 C CA . ALA A 1 82 ? 0.112 -5.372 -1.217 1.00 95.69 82 ALA A CA 1
ATOM 655 C C . ALA A 1 82 ? -0.268 -5.856 0.194 1.00 95.69 82 ALA A C 1
ATOM 657 O O . ALA A 1 82 ? -1.448 -5.855 0.548 1.00 95.69 82 ALA A O 1
ATOM 658 N N . HIS A 1 83 ? 0.729 -6.196 1.018 1.00 96.12 83 HIS A N 1
ATOM 659 C CA . HIS A 1 83 ? 0.539 -6.533 2.430 1.00 96.12 83 HIS A CA 1
ATOM 660 C C . HIS A 1 83 ? -0.085 -5.373 3.225 1.00 96.12 83 HIS A C 1
ATOM 662 O O . HIS A 1 83 ? -1.085 -5.557 3.921 1.00 96.12 83 HIS A O 1
ATOM 668 N N . TYR A 1 84 ? 0.449 -4.153 3.101 1.00 96.94 84 TYR A N 1
ATOM 669 C CA . TYR A 1 84 ? -0.112 -2.996 3.810 1.00 96.94 84 TYR A CA 1
ATOM 670 C C . TYR A 1 84 ? -1.500 -2.604 3.313 1.00 96.94 84 TYR A C 1
ATOM 672 O O . TYR A 1 84 ? -2.348 -2.241 4.127 1.00 96.94 84 TYR A O 1
ATOM 680 N N . LEU A 1 85 ? -1.763 -2.730 2.011 1.00 97.06 85 LEU A N 1
ATOM 681 C CA . LEU A 1 85 ? -3.085 -2.456 1.463 1.00 97.06 85 LEU A CA 1
ATOM 682 C C . LEU A 1 85 ? -4.104 -3.460 2.004 1.00 97.06 85 LEU A C 1
ATOM 684 O O . LEU A 1 85 ? -5.183 -3.064 2.430 1.00 97.06 85 LEU A O 1
ATOM 688 N N . HIS A 1 86 ? -3.754 -4.747 2.067 1.00 96.94 86 HIS A N 1
ATOM 689 C CA . HIS A 1 86 ? -4.603 -5.750 2.703 1.00 96.94 86 HIS A CA 1
ATOM 690 C C . HIS A 1 86 ? -4.939 -5.383 4.156 1.00 96.94 86 HIS A C 1
ATOM 692 O O . HIS A 1 86 ? -6.122 -5.363 4.498 1.00 96.94 86 HIS A O 1
ATOM 698 N N . ARG A 1 87 ? -3.938 -5.022 4.973 1.00 96.69 87 ARG A N 1
ATOM 699 C CA . ARG A 1 87 ? -4.134 -4.602 6.375 1.00 96.69 87 ARG A CA 1
ATOM 700 C C . ARG A 1 87 ? -5.001 -3.358 6.516 1.00 96.69 87 ARG A C 1
ATOM 702 O O . ARG A 1 87 ? -5.814 -3.273 7.435 1.00 96.69 87 ARG A O 1
ATOM 709 N N . TRP A 1 88 ? -4.848 -2.403 5.607 1.00 97.62 88 TRP A N 1
ATOM 710 C CA . TRP A 1 88 ? -5.689 -1.214 5.577 1.00 97.62 88 TRP A CA 1
ATOM 711 C C . TRP A 1 88 ? -7.147 -1.574 5.274 1.00 97.62 88 TRP A C 1
ATOM 713 O O . TRP A 1 88 ? -8.045 -1.105 5.973 1.00 97.62 88 TRP A O 1
ATOM 723 N N . ILE A 1 89 ? -7.387 -2.463 4.299 1.00 96.75 89 ILE A N 1
ATOM 724 C CA . ILE A 1 89 ? -8.741 -2.936 3.983 1.00 96.75 89 ILE A CA 1
ATOM 725 C C . ILE A 1 89 ? -9.332 -3.690 5.182 1.00 96.75 89 ILE A C 1
ATOM 727 O O . ILE A 1 89 ? -10.480 -3.447 5.519 1.00 96.75 89 ILE A O 1
ATOM 731 N N . GLU A 1 90 ? -8.566 -4.538 5.877 1.00 95.94 90 GLU A N 1
ATOM 732 C CA . GLU A 1 90 ? -9.047 -5.208 7.099 1.00 95.94 90 GLU A CA 1
ATOM 733 C C . GLU A 1 90 ? -9.463 -4.210 8.187 1.00 95.94 90 GLU A C 1
ATOM 735 O O . GLU A 1 90 ? -10.508 -4.373 8.812 1.00 95.94 90 GLU A O 1
ATOM 740 N N . CYS A 1 91 ? -8.669 -3.156 8.403 1.00 95.81 91 CYS A N 1
ATOM 741 C CA . CYS A 1 91 ? -9.010 -2.101 9.357 1.00 95.81 91 CYS A CA 1
ATOM 742 C C . CYS A 1 91 ? -10.289 -1.362 8.948 1.00 95.81 91 CYS A C 1
ATOM 744 O O . CYS A 1 91 ? -11.108 -1.046 9.809 1.00 95.81 91 CYS A O 1
ATOM 746 N N . LYS A 1 92 ? -10.471 -1.103 7.649 1.00 95.06 92 LYS A N 1
ATOM 747 C CA . LYS A 1 92 ? -11.680 -0.481 7.106 1.00 95.06 92 LYS A CA 1
ATOM 748 C C . LYS A 1 92 ? -12.907 -1.380 7.272 1.00 95.06 92 LYS A C 1
ATOM 750 O O . LYS A 1 92 ? -13.920 -0.900 7.768 1.00 95.06 92 LYS A O 1
ATOM 755 N N . ASP A 1 93 ? -12.799 -2.657 6.907 1.00 95.88 93 ASP A N 1
ATOM 756 C CA . ASP A 1 93 ? -13.868 -3.655 7.040 1.00 95.88 93 ASP A CA 1
ATOM 757 C C . ASP A 1 93 ? -14.284 -3.796 8.520 1.00 95.88 93 ASP A C 1
ATOM 759 O O . ASP A 1 93 ? -15.467 -3.827 8.841 1.00 95.88 93 ASP A O 1
ATOM 763 N N . ALA A 1 94 ? -13.319 -3.801 9.446 1.00 94.25 94 ALA A N 1
ATOM 764 C CA . ALA A 1 94 ? -13.573 -3.893 10.887 1.00 94.25 94 ALA A CA 1
ATOM 765 C C . ALA A 1 94 ? -14.156 -2.612 11.516 1.00 94.25 94 ALA A C 1
ATOM 767 O O . ALA A 1 94 ? -1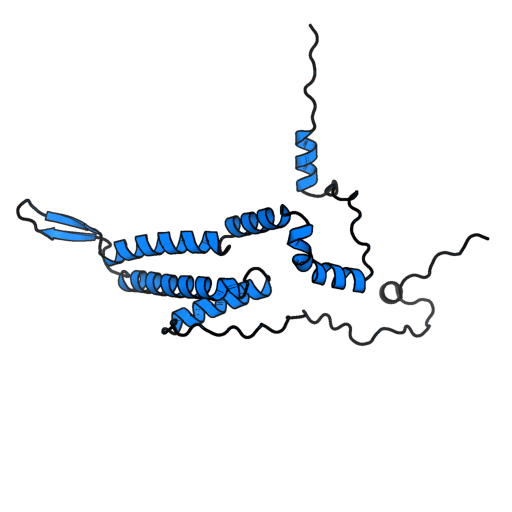4.718 -2.667 12.611 1.00 94.25 94 ALA A O 1
ATOM 768 N N . LEU A 1 95 ? -13.994 -1.458 10.865 1.00 94.00 95 LEU A N 1
ATOM 769 C CA . LEU A 1 95 ? -14.593 -0.188 11.284 1.00 94.00 95 LEU A CA 1
ATOM 770 C C . LEU A 1 95 ? -15.994 0.024 10.701 1.00 94.00 95 LEU A C 1
ATOM 772 O O . LEU A 1 95 ? -16.661 0.985 11.089 1.00 94.00 95 LEU A O 1
ATOM 776 N N . ASP A 1 96 ? -16.444 -0.831 9.782 1.00 93.94 96 ASP A N 1
ATOM 777 C CA . ASP A 1 96 ? -17.762 -0.688 9.177 1.00 93.94 96 ASP A CA 1
ATOM 778 C C . ASP A 1 96 ? -18.866 -0.851 10.235 1.00 93.94 96 ASP A C 1
ATOM 780 O O . ASP A 1 96 ? -18.878 -1.794 11.026 1.00 93.94 96 ASP A O 1
ATOM 784 N N . GLY A 1 97 ? -19.768 0.129 10.304 1.00 89.06 97 GLY A N 1
ATOM 785 C CA . GLY A 1 97 ? -20.798 0.205 11.345 1.00 89.06 97 GLY A CA 1
ATOM 786 C C . GLY A 1 97 ? -20.306 0.567 12.758 1.00 89.06 97 GLY A C 1
ATOM 787 O O . GLY A 1 97 ? -21.119 0.579 13.684 1.00 89.06 97 GLY A O 1
ATOM 788 N N . VAL A 1 98 ? -19.022 0.898 12.953 1.00 90.06 98 VAL A N 1
ATOM 789 C CA . VAL A 1 98 ? -18.443 1.277 14.257 1.00 90.06 98 VAL A CA 1
ATOM 790 C C . VAL A 1 98 ? -18.111 2.773 14.301 1.00 90.06 98 VAL A C 1
ATOM 792 O O . VAL A 1 98 ? -17.659 3.373 13.328 1.00 90.06 98 VAL A O 1
ATOM 795 N N . SER A 1 99 ? -18.311 3.409 15.460 1.00 88.75 99 SER A N 1
ATOM 796 C CA . SER A 1 99 ? -17.894 4.801 15.669 1.00 88.75 99 SER A CA 1
ATOM 797 C C . SER A 1 99 ? -16.367 4.943 15.612 1.00 88.75 99 SER A C 1
ATOM 799 O O . SER A 1 99 ? -15.628 4.198 16.257 1.00 88.75 99 SER A O 1
ATOM 801 N N . LEU A 1 100 ? -15.880 5.977 14.918 1.00 91.00 100 LEU A N 1
ATOM 802 C CA . LEU A 1 100 ? -14.446 6.299 14.819 1.00 91.00 100 LEU A CA 1
ATOM 803 C C . LEU A 1 100 ? -13.835 6.798 16.136 1.00 91.00 100 LEU A C 1
ATOM 805 O O . LEU A 1 100 ? -12.619 6.991 16.235 1.00 91.00 100 LEU A O 1
ATOM 809 N N . ALA A 1 101 ? -14.667 7.027 17.147 1.00 90.25 101 ALA A N 1
ATOM 810 C CA . ALA A 1 101 ? -14.253 7.444 18.469 1.00 90.25 101 ALA A CA 1
ATOM 811 C C . ALA A 1 101 ? -15.070 6.736 19.553 1.00 90.25 101 ALA A C 1
ATOM 813 O O . ALA A 1 101 ? -16.243 6.416 19.355 1.00 90.25 101 ALA A O 1
ATOM 814 N N . TYR A 1 102 ? -14.441 6.518 20.704 1.00 89.75 102 TYR A N 1
ATOM 815 C CA . TYR A 1 102 ? -15.063 5.931 21.885 1.00 89.75 102 TYR A CA 1
ATOM 816 C C . TYR A 1 102 ? -14.829 6.823 23.103 1.00 89.75 102 TYR A C 1
ATOM 818 O O . TYR A 1 102 ? -13.814 7.519 23.207 1.00 89.75 102 TYR A O 1
ATOM 826 N N . GLU A 1 103 ? -15.788 6.826 24.022 1.00 89.88 103 GLU A N 1
ATOM 827 C CA . GLU A 1 103 ? -15.663 7.563 25.273 1.00 89.88 103 GLU A CA 1
ATOM 828 C C . GLU A 1 103 ? -14.854 6.765 26.293 1.00 89.88 103 GLU A C 1
ATOM 830 O O . GLU A 1 103 ? -15.021 5.559 26.464 1.00 89.88 103 GLU A O 1
ATOM 835 N N . THR A 1 104 ? -13.965 7.464 26.991 1.00 91.19 104 THR A N 1
ATOM 836 C CA . THR A 1 104 ? -13.190 6.923 28.106 1.00 91.19 104 THR A CA 1
ATOM 837 C C . THR A 1 104 ? -13.495 7.717 29.362 1.00 91.19 104 THR A C 1
ATOM 839 O O . THR A 1 104 ? -13.405 8.944 29.360 1.00 91.19 104 THR A O 1
ATOM 842 N N . ALA A 1 105 ? -13.855 7.029 30.443 1.00 87.94 105 ALA A N 1
ATOM 843 C CA . ALA A 1 105 ? -14.001 7.652 31.750 1.00 87.94 105 ALA A CA 1
ATOM 844 C C . ALA A 1 105 ? -12.627 7.765 32.428 1.00 87.94 105 ALA A C 1
ATOM 846 O O . ALA A 1 105 ? -11.876 6.793 32.514 1.00 87.94 105 ALA A O 1
ATOM 847 N N . SER A 1 106 ? -12.300 8.958 32.914 1.00 86.44 106 SER A N 1
ATOM 848 C CA . SER A 1 106 ? -11.116 9.245 33.723 1.00 86.44 106 SER A CA 1
ATOM 849 C C . SER A 1 106 ? -11.538 9.841 35.068 1.00 86.44 106 SER A C 1
ATOM 851 O O . SER A 1 106 ? -12.670 10.297 35.228 1.00 86.44 106 SER A O 1
ATOM 853 N N . LYS A 1 107 ? -10.615 9.909 36.038 1.00 80.94 107 LYS A N 1
ATOM 854 C CA . LYS A 1 107 ? -10.848 10.566 37.343 1.00 80.94 107 LYS A CA 1
ATOM 855 C C . LYS A 1 107 ? -11.306 12.029 37.222 1.00 80.94 107 LYS A C 1
ATOM 857 O O . LYS A 1 107 ? -11.875 12.554 38.170 1.00 80.94 107 LYS A O 1
ATOM 862 N N . HIS A 1 108 ? -11.061 12.672 36.079 1.00 82.38 108 HIS A N 1
ATOM 863 C CA . HIS A 1 108 ? -11.387 14.077 35.816 1.00 82.38 108 HIS A CA 1
ATOM 864 C C . HIS A 1 108 ? -12.586 14.281 34.868 1.00 82.38 108 HIS A C 1
ATOM 866 O O . HIS A 1 108 ? -12.844 15.414 34.475 1.00 82.38 108 HIS A O 1
ATOM 872 N N . GLY A 1 109 ? -13.308 13.218 34.487 1.00 88.56 109 GLY A N 1
ATOM 873 C CA . GLY A 1 109 ? -14.466 13.290 33.585 1.00 88.56 109 GLY A CA 1
ATOM 874 C C . GLY A 1 109 ? -14.375 12.342 32.387 1.00 88.56 109 GLY A C 1
ATOM 875 O O . GLY A 1 109 ? -13.494 11.480 32.324 1.00 88.56 109 GLY A O 1
ATOM 876 N N . THR A 1 110 ? -15.303 12.486 31.440 1.00 89.50 110 THR A N 1
ATOM 877 C CA . THR A 1 110 ? -15.322 11.714 30.191 1.00 89.50 110 THR A CA 1
ATOM 878 C C . THR A 1 110 ? -14.474 12.398 29.120 1.00 89.50 110 THR A C 1
ATOM 880 O O . THR A 1 110 ? -14.506 13.615 28.950 1.00 89.50 110 THR A O 1
ATOM 883 N N . MET A 1 111 ? -13.676 11.611 28.398 1.00 90.81 111 MET A N 1
ATOM 884 C CA . MET A 1 111 ? -12.862 12.075 27.276 1.00 90.81 111 MET A CA 1
ATOM 885 C C . MET A 1 111 ? -13.105 11.190 26.059 1.00 90.81 111 MET A C 1
ATOM 887 O O . MET A 1 111 ? -12.977 9.966 26.135 1.00 90.81 111 MET A O 1
ATOM 891 N N . LEU A 1 112 ? -13.385 11.822 24.922 1.00 92.31 112 LEU A N 1
ATOM 892 C CA . LEU A 1 112 ? -13.518 11.144 23.641 1.00 92.31 112 LEU A CA 1
ATOM 893 C C . LEU A 1 112 ? -12.127 10.821 23.067 1.00 92.31 112 LEU A C 1
ATOM 895 O O . LEU A 1 112 ? -11.277 11.706 22.937 1.00 92.31 112 LEU A O 1
ATOM 899 N N . ARG A 1 113 ? -11.879 9.555 22.718 1.00 92.44 113 ARG A N 1
ATOM 900 C CA . ARG A 1 113 ? -10.625 9.087 22.106 1.00 92.44 113 ARG A CA 1
ATOM 901 C C . ARG A 1 113 ? -10.875 8.454 20.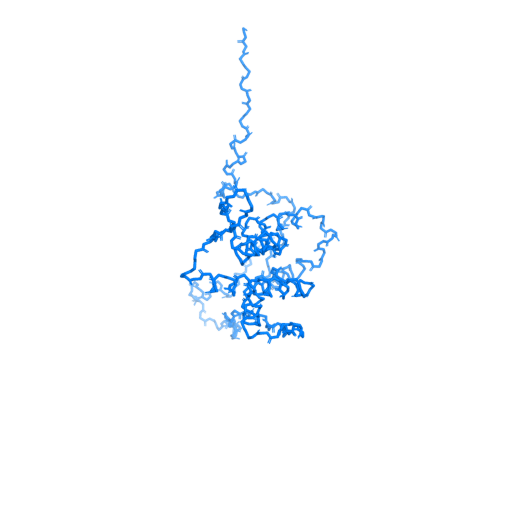747 1.00 92.44 113 ARG A C 1
ATOM 903 O O . ARG A 1 113 ? -11.910 7.840 20.518 1.00 92.44 113 ARG A O 1
ATOM 910 N N . LYS A 1 114 ? -9.898 8.583 19.847 1.00 93.38 114 LYS A N 1
ATOM 911 C CA . LYS A 1 114 ? -9.938 7.943 18.525 1.00 93.38 114 LYS A CA 1
ATOM 912 C C . LYS A 1 114 ? -9.886 6.427 18.672 1.00 93.38 114 LYS A C 1
ATOM 914 O O . LYS A 1 114 ? -9.107 5.915 19.476 1.00 93.38 114 LYS A O 1
ATOM 919 N N . HIS A 1 115 ? -10.673 5.727 17.865 1.00 93.44 115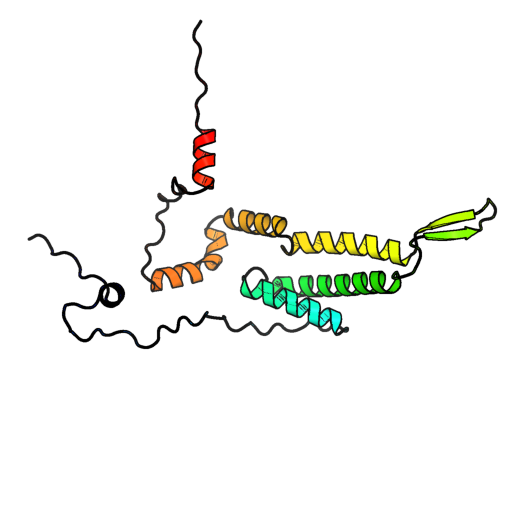 HIS A N 1
ATOM 920 C CA . HIS A 1 115 ? -10.644 4.275 17.793 1.00 93.44 115 HIS A CA 1
ATOM 921 C C . HIS A 1 115 ? -9.241 3.797 17.369 1.00 93.44 115 HIS A C 1
ATOM 923 O O . HIS A 1 115 ? -8.678 4.350 16.419 1.00 93.44 115 HIS A O 1
ATOM 929 N N . PRO A 1 116 ? -8.651 2.782 18.026 1.00 93.94 116 PRO A N 1
ATOM 930 C CA . PRO A 1 116 ? -7.295 2.327 17.713 1.00 93.94 116 PRO A CA 1
ATOM 931 C C . PRO A 1 116 ? -7.156 1.836 16.266 1.00 93.94 116 PRO A C 1
ATOM 933 O O . PRO A 1 116 ? -6.173 2.168 15.611 1.00 93.94 116 PRO A O 1
ATOM 936 N N . LEU A 1 117 ? -8.164 1.136 15.727 1.00 94.44 117 LEU A N 1
ATOM 937 C CA . LEU A 1 117 ? -8.163 0.731 14.311 1.00 94.44 117 LEU A CA 1
ATOM 938 C C . LEU A 1 117 ? -8.196 1.929 13.359 1.00 94.44 117 LEU A C 1
ATOM 940 O O . LEU A 1 117 ? -7.571 1.888 12.307 1.00 94.44 117 LEU A O 1
ATOM 944 N N . PHE A 1 118 ? -8.871 3.019 13.739 1.00 95.19 118 PHE A N 1
ATOM 945 C CA . PHE A 1 118 ? -8.877 4.233 12.928 1.00 95.19 118 PHE A CA 1
ATOM 946 C C . PHE A 1 118 ? -7.498 4.902 12.932 1.00 95.19 118 PHE A C 1
ATOM 948 O O . PHE A 1 118 ? -7.029 5.346 11.889 1.00 95.19 118 PHE A O 1
ATOM 955 N N . ALA A 1 119 ? -6.815 4.924 14.080 1.00 95.00 119 ALA A N 1
ATOM 956 C CA . ALA A 1 119 ? -5.437 5.404 14.155 1.00 95.00 119 ALA A CA 1
ATOM 957 C C . ALA A 1 119 ? -4.487 4.550 13.293 1.00 95.00 119 ALA A C 1
ATOM 959 O O . ALA A 1 119 ? -3.759 5.104 12.474 1.00 95.00 119 ALA A O 1
ATOM 960 N N . ALA A 1 120 ? -4.569 3.219 13.401 1.00 95.69 120 ALA A N 1
ATOM 961 C CA . ALA A 1 120 ? -3.778 2.299 12.583 1.00 95.69 120 ALA A CA 1
ATOM 962 C C . ALA A 1 120 ? -4.042 2.480 11.080 1.00 95.69 120 ALA A C 1
ATOM 964 O O . ALA A 1 120 ? -3.103 2.512 10.289 1.00 95.69 120 ALA A O 1
ATOM 965 N N . MET A 1 121 ? -5.304 2.662 10.683 1.00 96.25 121 MET A N 1
ATOM 966 C CA . MET A 1 121 ? -5.683 2.919 9.292 1.00 96.25 121 MET A CA 1
ATOM 967 C C . MET A 1 121 ? -5.053 4.214 8.758 1.00 96.25 121 MET A C 1
ATOM 969 O O . MET A 1 121 ? -4.519 4.219 7.654 1.00 96.25 121 MET A O 1
ATOM 973 N N . VAL A 1 122 ? -5.049 5.295 9.549 1.00 95.94 122 VAL A N 1
ATOM 974 C CA . VAL A 1 122 ? -4.403 6.569 9.175 1.00 95.94 122 VAL A CA 1
ATOM 975 C C . VAL A 1 122 ? -2.885 6.419 9.030 1.00 95.94 122 VAL A C 1
ATOM 977 O O . VAL A 1 122 ? -2.293 7.023 8.134 1.00 95.94 122 VAL A O 1
ATOM 980 N N . ASP A 1 123 ? -2.241 5.624 9.882 1.00 96.81 123 ASP A N 1
ATOM 981 C CA . ASP A 1 123 ? -0.802 5.371 9.776 1.00 96.81 123 ASP A CA 1
ATOM 982 C C . ASP A 1 123 ? -0.462 4.499 8.557 1.00 96.81 123 ASP A C 1
ATOM 984 O O . ASP A 1 123 ? 0.485 4.802 7.827 1.00 96.81 123 ASP A O 1
ATOM 988 N N . LEU A 1 124 ? -1.273 3.472 8.278 1.00 97.62 124 LEU A N 1
ATOM 989 C CA . LEU A 1 124 ? -1.156 2.649 7.072 1.00 97.62 124 LEU A CA 1
ATOM 990 C C . LEU A 1 124 ? -1.353 3.479 5.798 1.00 97.62 124 LEU A C 1
ATOM 992 O O . LEU A 1 124 ? -0.569 3.329 4.867 1.00 97.62 124 LEU A O 1
ATOM 996 N N . GLU A 1 125 ? -2.323 4.396 5.774 1.00 96.88 125 GLU A N 1
ATOM 997 C CA . GLU A 1 125 ? -2.565 5.305 4.643 1.00 96.88 125 GLU A CA 1
ATOM 998 C C . GLU A 1 125 ? -1.305 6.110 4.291 1.00 96.88 125 GLU A C 1
ATOM 1000 O O . GLU A 1 125 ? -0.902 6.198 3.133 1.00 96.88 125 GLU A O 1
ATOM 1005 N N . ARG A 1 126 ? -0.619 6.653 5.304 1.00 96.75 126 ARG A N 1
ATOM 1006 C CA . ARG A 1 126 ? 0.618 7.426 5.107 1.00 96.75 126 ARG A CA 1
ATOM 1007 C C . ARG A 1 126 ? 1.742 6.570 4.528 1.00 96.75 126 ARG A C 1
ATOM 1009 O O . ARG A 1 126 ? 2.496 7.043 3.677 1.00 96.75 126 ARG A O 1
ATOM 1016 N N . LEU A 1 127 ? 1.869 5.325 4.989 1.00 95.94 127 LEU A N 1
ATOM 1017 C CA . LEU A 1 127 ? 2.850 4.376 4.459 1.00 95.94 127 LEU A CA 1
ATOM 1018 C C . LEU A 1 127 ? 2.523 3.980 3.015 1.00 95.94 127 LEU A C 1
ATOM 1020 O O . LEU A 1 127 ? 3.435 3.913 2.191 1.00 95.94 127 LEU A O 1
ATOM 1024 N N . LEU A 1 128 ? 1.242 3.760 2.709 1.00 96.00 128 LEU A N 1
ATOM 1025 C CA . LEU A 1 128 ? 0.759 3.437 1.369 1.00 96.00 128 LEU A CA 1
ATOM 1026 C C . LEU A 1 128 ? 1.056 4.570 0.391 1.00 96.00 128 LEU A C 1
ATOM 1028 O O . LEU A 1 128 ? 1.760 4.323 -0.583 1.00 96.00 128 LEU A O 1
ATOM 1032 N N . MET A 1 129 ? 0.666 5.810 0.702 1.00 94.88 129 MET A N 1
ATOM 1033 C CA . MET A 1 129 ? 0.977 6.986 -0.126 1.00 94.88 129 MET A CA 1
ATOM 1034 C C . MET A 1 129 ? 2.483 7.102 -0.406 1.00 94.88 129 MET A C 1
ATOM 1036 O O . MET A 1 129 ? 2.918 7.288 -1.542 1.00 94.88 129 MET A O 1
ATOM 1040 N N . ALA A 1 130 ? 3.312 6.915 0.625 1.00 93.50 130 ALA A N 1
ATOM 1041 C CA . ALA A 1 130 ? 4.760 7.010 0.490 1.00 93.50 130 ALA A CA 1
ATOM 1042 C C . ALA A 1 130 ? 5.375 5.867 -0.345 1.00 93.50 130 ALA A C 1
ATOM 1044 O O . ALA A 1 130 ? 6.444 6.044 -0.937 1.00 93.50 130 ALA A O 1
ATOM 1045 N N . LEU A 1 131 ? 4.764 4.680 -0.364 1.00 92.44 131 LEU A N 1
ATOM 1046 C CA . LEU A 1 131 ?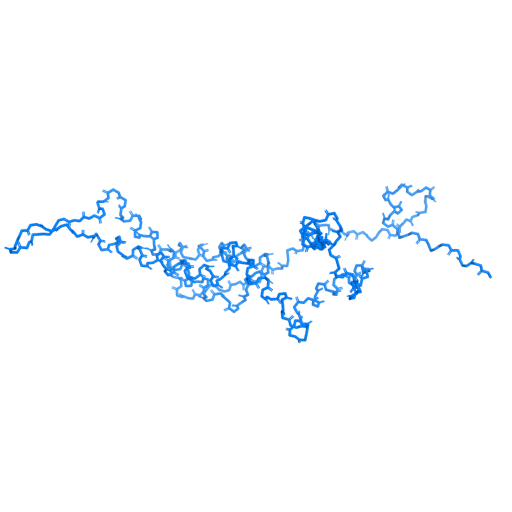 5.168 3.581 -1.245 1.00 92.44 131 LEU A CA 1
ATOM 1047 C C . LEU A 1 131 ? 4.670 3.809 -2.674 1.00 92.44 131 LEU A C 1
ATOM 1049 O O . LEU A 1 131 ? 5.429 3.596 -3.614 1.00 92.44 131 LEU A O 1
ATOM 1053 N N . GLU A 1 132 ? 3.443 4.292 -2.841 1.00 91.81 132 GLU A N 1
ATOM 1054 C CA . GLU A 1 132 ? 2.823 4.572 -4.139 1.00 91.81 132 GLU A CA 1
ATOM 1055 C C . GLU A 1 132 ? 3.599 5.610 -4.944 1.00 91.81 132 GLU A C 1
ATOM 1057 O O . GLU A 1 132 ? 3.817 5.422 -6.146 1.00 91.81 132 GLU A O 1
ATOM 1062 N N . ASP A 1 133 ? 4.081 6.658 -4.278 1.00 89.69 133 ASP A N 1
ATOM 1063 C CA . ASP A 1 133 ? 4.921 7.672 -4.906 1.00 89.69 133 ASP A CA 1
ATOM 1064 C C . ASP A 1 133 ? 6.299 7.115 -5.300 1.00 89.69 133 ASP A C 1
ATOM 1066 O O . ASP A 1 133 ? 6.816 7.431 -6.371 1.00 89.69 133 ASP A O 1
ATOM 1070 N N . ARG A 1 134 ? 6.902 6.237 -4.488 1.00 87.25 134 ARG A N 1
ATOM 1071 C CA . ARG A 1 134 ? 8.207 5.626 -4.813 1.00 87.25 134 ARG A CA 1
ATOM 1072 C C . ARG A 1 134 ? 8.118 4.602 -5.940 1.00 87.25 134 ARG A C 1
ATOM 1074 O O . ARG A 1 134 ? 9.039 4.500 -6.741 1.00 87.25 134 ARG A O 1
ATOM 1081 N N . LEU A 1 135 ? 7.019 3.856 -5.989 1.00 85.69 135 LEU A N 1
ATOM 1082 C CA . LEU A 1 135 ? 6.783 2.786 -6.957 1.00 85.69 135 LEU A CA 1
ATOM 1083 C C . LEU A 1 135 ? 6.171 3.281 -8.276 1.00 85.69 135 LEU A C 1
ATOM 1085 O O . LEU A 1 135 ? 5.959 2.484 -9.191 1.00 85.69 135 LEU A O 1
ATOM 1089 N N . GLY A 1 136 ? 5.845 4.574 -8.383 1.00 85.31 136 GLY A N 1
ATOM 1090 C CA . GLY A 1 136 ? 5.204 5.137 -9.574 1.00 85.31 136 GLY A CA 1
ATOM 1091 C C . GLY A 1 136 ? 3.772 4.634 -9.796 1.00 85.31 136 GLY A C 1
ATOM 1092 O O . GLY A 1 136 ? 3.281 4.632 -10.933 1.00 85.31 136 GLY A O 1
ATOM 1093 N N . LEU A 1 137 ? 3.094 4.197 -8.728 1.00 85.19 137 LEU A N 1
ATOM 1094 C CA . LEU A 1 137 ? 1.684 3.796 -8.771 1.00 85.19 137 LEU A CA 1
ATOM 1095 C C . LEU A 1 137 ? 0.785 5.010 -9.035 1.00 85.19 137 LEU A C 1
ATOM 1097 O O . LEU A 1 137 ? -0.169 4.918 -9.804 1.00 85.19 137 LEU A O 1
ATOM 1101 N N . ASN A 1 138 ? 1.167 6.172 -8.504 1.00 86.25 138 ASN A N 1
ATOM 1102 C CA . ASN A 1 138 ? 0.548 7.458 -8.800 1.00 86.25 138 ASN A CA 1
ATOM 1103 C C . ASN A 1 138 ? 0.980 7.985 -10.192 1.00 86.25 138 ASN A C 1
ATOM 1105 O O . ASN A 1 138 ? 2.184 8.036 -10.476 1.00 86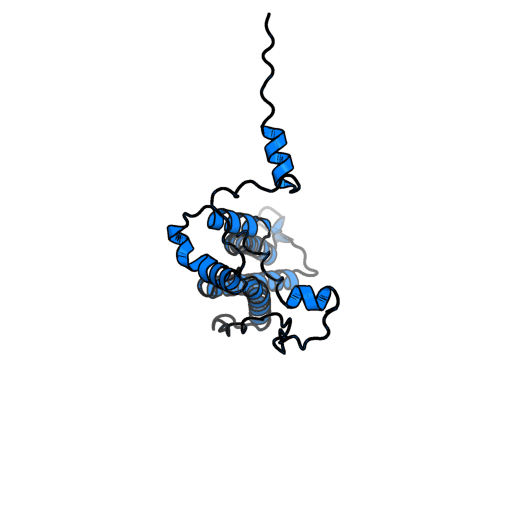.25 138 ASN A O 1
ATOM 1109 N N . PRO A 1 139 ? 0.048 8.439 -11.062 1.00 82.69 139 PRO A N 1
ATOM 1110 C CA . PRO A 1 139 ? 0.379 9.050 -12.350 1.00 82.69 139 PRO A CA 1
ATOM 1111 C C . PRO A 1 139 ? 1.403 10.187 -12.260 1.00 82.69 139 PRO A C 1
ATOM 1113 O O . PRO A 1 139 ? 2.309 10.252 -13.089 1.00 82.69 139 PRO A O 1
ATOM 1116 N N . ALA A 1 140 ? 1.303 11.061 -11.253 1.00 86.19 140 ALA A N 1
ATOM 1117 C CA . ALA A 1 140 ? 2.230 12.181 -11.089 1.00 86.19 140 ALA A CA 1
ATOM 1118 C C . ALA A 1 140 ? 3.654 11.693 -10.779 1.00 86.19 140 ALA A C 1
ATOM 1120 O O . ALA A 1 140 ? 4.616 12.110 -11.427 1.00 86.19 140 ALA A O 1
ATOM 1121 N N . ALA A 1 141 ? 3.779 10.748 -9.845 1.00 85.44 141 ALA A N 1
ATOM 1122 C CA . ALA A 1 141 ? 5.050 10.118 -9.512 1.00 85.44 141 ALA A CA 1
ATOM 1123 C C . ALA A 1 141 ? 5.657 9.385 -10.716 1.00 85.44 141 ALA A C 1
ATOM 1125 O O . ALA A 1 141 ? 6.846 9.526 -10.999 1.00 85.44 141 ALA A O 1
ATOM 1126 N N . ARG A 1 142 ? 4.825 8.688 -11.499 1.00 83.94 142 ARG A N 1
ATOM 1127 C CA . ARG A 1 142 ? 5.256 8.018 -12.729 1.00 83.94 142 ARG A CA 1
ATOM 1128 C C . ARG A 1 142 ? 5.840 8.993 -13.744 1.00 83.94 142 ARG A C 1
ATOM 1130 O O . ARG A 1 142 ? 6.897 8.721 -14.306 1.00 83.94 142 ARG A O 1
ATOM 1137 N N . GLN A 1 143 ? 5.193 10.137 -13.959 1.00 85.44 143 GLN A N 1
ATOM 1138 C CA . GLN A 1 143 ? 5.721 11.172 -14.851 1.00 85.44 143 GLN A CA 1
ATOM 1139 C C . GLN A 1 143 ? 7.057 11.728 -14.348 1.00 85.44 143 GLN A C 1
ATOM 1141 O O . GLN A 1 143 ? 7.965 11.949 -15.147 1.00 85.44 143 GLN A O 1
ATOM 1146 N N . THR A 1 144 ? 7.210 11.910 -13.036 1.00 86.56 144 THR A N 1
ATOM 1147 C CA . THR A 1 144 ? 8.476 12.350 -12.434 1.00 86.56 144 THR A CA 1
ATOM 1148 C C . THR A 1 144 ? 9.592 11.329 -12.645 1.00 86.56 144 THR A C 1
ATOM 1150 O O . THR A 1 144 ? 10.681 11.712 -13.069 1.00 86.56 144 THR A O 1
ATOM 1153 N N . ILE A 1 145 ? 9.321 10.036 -12.435 1.00 82.38 145 ILE A N 1
ATOM 1154 C CA . ILE A 1 145 ? 10.288 8.955 -12.680 1.00 82.38 145 ILE A CA 1
ATOM 1155 C C . ILE A 1 145 ? 10.692 8.922 -14.160 1.00 82.38 145 ILE A C 1
ATOM 1157 O O . ILE A 1 145 ? 11.881 8.915 -14.469 1.00 82.38 145 ILE A O 1
ATOM 1161 N N . ILE A 1 146 ? 9.723 8.978 -15.081 1.00 82.81 146 ILE A N 1
ATOM 1162 C CA . ILE A 1 146 ? 9.985 8.980 -16.530 1.00 82.81 146 ILE A CA 1
ATOM 1163 C C . ILE A 1 146 ? 10.835 10.191 -16.936 1.00 82.81 146 ILE A C 1
ATOM 1165 O O . ILE A 1 146 ? 11.812 10.037 -17.667 1.00 82.81 146 ILE A O 1
ATOM 1169 N N . ARG A 1 147 ? 10.509 11.393 -16.442 1.00 84.38 147 ARG A N 1
ATOM 1170 C CA . ARG A 1 147 ? 11.300 12.608 -16.705 1.00 84.38 147 ARG A CA 1
ATOM 1171 C C . ARG A 1 147 ? 12.719 12.498 -16.156 1.00 84.38 147 ARG A C 1
ATOM 1173 O O . ARG A 1 147 ? 13.657 12.877 -16.849 1.00 84.38 147 ARG A O 1
ATOM 1180 N N . GLY A 1 148 ? 12.874 11.974 -14.940 1.00 84.19 148 GLY A N 1
ATOM 1181 C CA . GLY A 1 148 ? 14.181 11.754 -14.324 1.00 84.19 148 GLY A CA 1
ATOM 1182 C C . GLY A 1 148 ? 15.040 10.791 -15.141 1.00 84.19 148 GLY A C 1
ATOM 1183 O O . GLY A 1 148 ? 16.199 11.086 -15.414 1.00 84.19 148 GLY A O 1
ATOM 1184 N N . LEU A 1 149 ? 14.450 9.688 -15.608 1.00 78.94 149 LEU A N 1
ATOM 1185 C CA . LEU A 1 149 ? 15.125 8.725 -16.477 1.00 78.94 149 LEU A CA 1
ATOM 1186 C C . LEU A 1 149 ? 15.500 9.330 -17.836 1.00 78.94 149 LEU A C 1
ATOM 1188 O O . LEU A 1 149 ? 16.601 9.090 -18.316 1.00 78.94 149 LEU A O 1
ATOM 1192 N N . ALA A 1 150 ? 14.630 10.144 -18.439 1.00 80.19 150 ALA A N 1
ATOM 1193 C CA . ALA A 1 150 ? 14.902 10.801 -19.719 1.00 80.19 150 ALA A CA 1
ATOM 1194 C C . ALA A 1 150 ? 16.013 11.867 -19.643 1.00 80.19 150 ALA A C 1
ATOM 1196 O O . ALA A 1 150 ? 16.643 12.167 -20.655 1.00 80.19 150 ALA A O 1
ATOM 1197 N N . ALA A 1 151 ? 16.256 12.441 -18.461 1.00 83.44 151 ALA A N 1
ATOM 1198 C CA . ALA A 1 151 ? 17.306 13.433 -18.235 1.00 83.44 151 ALA A CA 1
ATOM 1199 C C . ALA A 1 151 ? 18.698 12.817 -17.996 1.00 83.44 151 ALA A C 1
ATOM 1201 O O . ALA A 1 151 ? 19.691 13.548 -17.979 1.00 83.44 151 ALA A O 1
ATOM 1202 N N . LEU A 1 152 ? 18.792 11.497 -17.793 1.00 79.38 152 LEU A N 1
ATOM 1203 C CA . LEU A 1 152 ? 20.075 10.827 -17.595 1.00 79.38 152 LEU A CA 1
ATOM 1204 C C . LEU A 1 152 ? 20.898 10.825 -18.902 1.00 79.38 152 LEU A C 1
ATOM 1206 O O . LEU A 1 152 ? 20.338 10.710 -19.995 1.00 79.38 152 LEU A O 1
ATOM 1210 N N . PRO A 1 153 ? 22.239 10.940 -18.827 1.00 76.81 153 PRO A N 1
ATOM 1211 C CA . PRO A 1 153 ? 23.086 10.916 -20.012 1.00 76.81 153 PRO A CA 1
ATOM 1212 C C . PRO A 1 153 ? 22.945 9.594 -20.786 1.00 76.81 153 PRO A C 1
ATOM 1214 O O . PRO A 1 153 ? 22.879 8.532 -20.160 1.00 76.81 153 PRO A O 1
ATOM 1217 N N . PRO A 1 154 ? 23.028 9.607 -22.131 1.00 61.97 154 PRO A N 1
ATOM 1218 C CA . PRO A 1 154 ? 22.904 8.406 -22.965 1.00 61.97 154 PRO A CA 1
ATOM 1219 C C . PRO A 1 154 ? 23.883 7.282 -22.595 1.00 61.97 154 PRO A C 1
ATOM 1221 O O . PRO A 1 154 ? 23.587 6.114 -22.817 1.00 61.97 154 PRO A O 1
ATOM 1224 N N . ALA A 1 155 ? 25.030 7.630 -22.000 1.00 64.44 155 ALA A N 1
ATOM 1225 C CA . ALA A 1 155 ? 26.037 6.686 -21.520 1.00 64.44 155 ALA A CA 1
ATOM 1226 C C . ALA A 1 155 ? 25.535 5.769 -20.384 1.00 64.44 155 ALA A C 1
ATOM 1228 O O . ALA A 1 155 ? 26.015 4.649 -20.261 1.00 64.44 155 ALA A O 1
ATOM 1229 N N . PHE A 1 156 ? 24.554 6.211 -19.589 1.00 58.34 156 PHE A N 1
ATOM 1230 C CA . PHE A 1 156 ? 23.905 5.400 -18.547 1.00 58.34 156 PHE A CA 1
ATOM 1231 C C . PHE A 1 156 ? 22.647 4.670 -19.045 1.00 58.34 156 PHE A C 1
ATOM 1233 O O . PHE A 1 156 ? 22.170 3.745 -18.397 1.00 58.34 156 PHE A O 1
ATOM 1240 N N . LEU A 1 157 ? 22.118 5.075 -20.202 1.00 56.88 157 LEU A N 1
ATOM 1241 C CA . LEU A 1 157 ? 20.920 4.524 -20.845 1.00 56.88 157 LEU A CA 1
ATOM 1242 C C . LEU A 1 157 ? 21.233 3.575 -22.008 1.00 56.88 157 LEU A C 1
ATOM 1244 O O . LEU A 1 157 ? 20.310 3.184 -22.722 1.00 56.88 157 LEU A O 1
ATOM 1248 N N . GLY A 1 158 ? 22.509 3.236 -22.228 1.00 51.69 158 GLY A N 1
ATOM 1249 C CA . GLY A 1 158 ? 22.974 2.474 -23.393 1.00 51.69 158 GLY A CA 1
ATOM 1250 C C . GLY A 1 158 ? 22.157 1.209 -23.657 1.00 51.69 158 GLY A C 1
ATOM 1251 O O . GLY A 1 158 ? 21.819 0.942 -24.802 1.00 51.69 158 GLY A O 1
ATOM 1252 N N . ASP A 1 159 ? 21.723 0.538 -22.593 1.00 57.25 159 ASP A N 1
ATOM 1253 C CA . ASP A 1 159 ? 20.924 -0.689 -22.656 1.00 57.25 159 ASP A CA 1
ATOM 1254 C C . ASP A 1 159 ? 19.395 -0.447 -22.595 1.00 57.25 159 ASP A C 1
ATOM 1256 O O . ASP A 1 159 ? 18.598 -1.300 -22.967 1.00 57.25 159 ASP A O 1
ATOM 1260 N N . LEU A 1 160 ? 18.945 0.743 -22.171 1.00 57.66 160 LEU A N 1
ATOM 1261 C CA . LEU A 1 160 ? 17.532 1.015 -21.848 1.00 57.66 160 LEU A CA 1
ATOM 1262 C C . LEU A 1 160 ? 16.634 1.206 -23.083 1.00 57.66 160 LEU A C 1
ATOM 1264 O O . LEU A 1 160 ? 15.438 0.942 -23.029 1.00 57.66 160 LEU A O 1
ATOM 1268 N N . PHE A 1 161 ? 17.207 1.675 -24.191 1.00 59.00 161 PHE A N 1
ATOM 1269 C CA . PHE A 1 161 ? 16.505 1.896 -25.463 1.00 59.00 161 PHE A CA 1
ATOM 1270 C C . PHE A 1 161 ? 17.192 1.174 -26.623 1.00 59.00 161 PHE A C 1
ATOM 1272 O O . PHE A 1 161 ? 16.997 1.529 -27.787 1.00 59.00 161 PHE A O 1
ATOM 1279 N N . GLU A 1 162 ? 18.083 0.223 -26.336 1.00 58.41 162 GLU A N 1
ATOM 1280 C CA . GLU A 1 162 ? 18.753 -0.524 -27.396 1.00 58.41 162 GLU A CA 1
ATOM 1281 C C . GLU A 1 162 ? 17.836 -1.558 -28.040 1.00 58.41 162 GLU A C 1
ATOM 1283 O O . GLU A 1 162 ? 17.856 -1.666 -29.259 1.00 58.41 162 GLU A O 1
ATOM 1288 N N . GLU A 1 163 ? 16.966 -2.228 -27.282 1.00 55.06 163 GLU A N 1
ATOM 1289 C CA . GLU A 1 163 ? 15.916 -3.086 -27.854 1.00 55.06 163 GLU A CA 1
ATOM 1290 C C . GLU A 1 163 ? 14.970 -2.287 -28.755 1.00 55.06 163 GLU A C 1
ATOM 1292 O O . GLU A 1 163 ? 14.774 -2.645 -29.911 1.00 55.06 163 GLU A O 1
ATOM 1297 N N . ASP A 1 164 ? 14.501 -1.134 -28.278 1.00 56.00 164 ASP A N 1
ATOM 1298 C CA . ASP A 1 164 ? 13.600 -0.236 -29.011 1.00 56.00 164 ASP A CA 1
ATOM 1299 C C . ASP A 1 164 ? 14.269 0.326 -30.288 1.00 56.00 164 ASP A C 1
ATOM 1301 O O . ASP A 1 164 ? 13.654 0.471 -31.347 1.00 56.00 164 ASP A O 1
ATOM 1305 N N . ARG A 1 165 ? 15.583 0.603 -30.231 1.00 57.94 165 ARG A N 1
ATOM 1306 C CA . ARG A 1 165 ? 16.380 0.996 -31.407 1.00 57.94 165 ARG A CA 1
ATOM 1307 C C . ARG A 1 165 ? 16.667 -0.166 -32.346 1.00 57.94 165 ARG A C 1
ATOM 1309 O O . ARG A 1 165 ? 16.701 0.067 -33.548 1.00 57.94 165 ARG A O 1
ATOM 1316 N N . ARG A 1 166 ? 16.882 -1.383 -31.843 1.00 58.16 166 ARG A N 1
ATOM 1317 C CA . ARG A 1 166 ? 17.071 -2.593 -32.660 1.00 58.16 166 ARG A CA 1
ATOM 1318 C C . ARG A 1 166 ? 15.776 -2.955 -33.382 1.00 58.16 166 ARG A C 1
ATOM 1320 O O . ARG A 1 166 ? 15.838 -3.279 -34.562 1.00 58.16 166 ARG A O 1
ATOM 1327 N N . GLU A 1 167 ? 14.626 -2.812 -32.730 1.00 54.66 167 GLU A N 1
ATOM 1328 C CA . GLU A 1 167 ? 13.301 -2.993 -33.332 1.00 54.66 167 GLU A CA 1
ATOM 1329 C C . GLU A 1 167 ? 13.012 -1.927 -34.400 1.00 54.66 167 GLU A C 1
ATOM 1331 O O . GLU A 1 167 ? 12.646 -2.274 -35.523 1.00 54.66 167 GLU A O 1
ATOM 1336 N N . ARG A 1 168 ? 13.292 -0.642 -34.131 1.00 55.84 168 ARG A N 1
ATOM 1337 C CA . ARG A 1 168 ? 13.184 0.429 -35.145 1.00 55.84 168 ARG A CA 1
ATOM 1338 C C . ARG A 1 168 ? 14.177 0.274 -36.299 1.00 55.84 168 ARG A C 1
ATOM 1340 O O . ARG A 1 168 ? 13.822 0.495 -37.453 1.00 55.84 168 ARG A O 1
ATOM 1347 N N . ALA A 1 169 ? 15.410 -0.146 -36.015 1.00 56.28 169 ALA A N 1
ATOM 1348 C CA . ALA A 1 169 ? 16.419 -0.418 -37.037 1.00 56.28 169 ALA A CA 1
ATOM 1349 C C . ALA A 1 169 ? 16.049 -1.639 -37.895 1.00 56.28 169 ALA A C 1
ATOM 1351 O O . ALA A 1 169 ? 16.274 -1.623 -39.104 1.00 56.28 169 ALA A O 1
ATOM 1352 N N . ALA A 1 170 ? 15.434 -2.668 -37.302 1.00 56.19 170 ALA A N 1
ATOM 1353 C CA . ALA A 1 170 ? 14.882 -3.815 -38.022 1.00 56.19 170 ALA A CA 1
ATOM 1354 C C . ALA A 1 170 ? 13.653 -3.434 -38.870 1.00 56.19 170 ALA A C 1
ATOM 1356 O O . ALA A 1 170 ? 13.471 -3.989 -39.954 1.00 56.19 170 ALA A O 1
ATOM 1357 N N . ALA A 1 171 ? 12.859 -2.453 -38.424 1.00 61.22 171 ALA A N 1
ATOM 1358 C CA . ALA A 1 171 ? 11.750 -1.859 -39.176 1.00 61.22 171 ALA A CA 1
ATOM 1359 C C . ALA A 1 171 ? 12.200 -0.865 -40.271 1.00 61.22 171 ALA A C 1
ATOM 1361 O O . ALA A 1 171 ? 11.384 -0.422 -41.078 1.00 61.22 171 ALA A O 1
ATOM 1362 N N . GLY A 1 172 ? 13.497 -0.545 -40.348 1.00 49.44 172 GLY A N 1
ATOM 1363 C CA . GLY A 1 172 ? 14.054 0.372 -41.345 1.00 49.44 172 GLY A CA 1
ATOM 1364 C C . GLY A 1 172 ? 13.778 1.852 -41.067 1.00 49.44 172 GLY A C 1
ATOM 1365 O O . GLY A 1 172 ? 13.983 2.677 -41.962 1.00 49.44 172 GLY A O 1
ATOM 1366 N N . ASP A 1 173 ? 13.348 2.199 -39.853 1.00 59.62 173 ASP A N 1
ATOM 1367 C CA . ASP A 1 173 ? 13.127 3.586 -39.459 1.00 59.62 173 ASP A CA 1
ATOM 1368 C C . ASP A 1 173 ? 14.470 4.307 -39.265 1.00 59.62 173 ASP A C 1
ATOM 1370 O O . ASP A 1 173 ? 15.359 3.804 -38.563 1.00 59.62 173 ASP A O 1
ATOM 1374 N N . PRO A 1 174 ? 14.664 5.495 -39.868 1.00 50.16 174 PRO A N 1
ATOM 1375 C CA . PRO A 1 174 ? 15.883 6.255 -39.663 1.00 50.16 174 PRO A CA 1
ATOM 1376 C C . PRO A 1 174 ? 15.978 6.695 -38.198 1.00 50.16 174 PRO A C 1
ATOM 1378 O O . PRO A 1 174 ? 15.041 7.265 -37.637 1.00 50.16 174 PRO A O 1
ATOM 1381 N N . ALA A 1 175 ? 17.135 6.450 -37.577 1.00 52.19 175 ALA A N 1
ATOM 1382 C CA . ALA A 1 175 ? 17.426 6.958 -36.243 1.00 52.19 175 ALA A CA 1
ATOM 1383 C C . ALA A 1 175 ? 17.288 8.493 -36.232 1.00 52.19 175 ALA A C 1
ATOM 1385 O O . ALA A 1 175 ? 17.798 9.145 -37.151 1.00 52.19 175 ALA A O 1
ATOM 1386 N N . PRO A 1 176 ? 16.638 9.087 -35.214 1.00 46.16 176 PRO A N 1
ATOM 1387 C CA . PRO A 1 176 ? 16.494 10.531 -35.153 1.00 46.16 176 PRO A CA 1
ATOM 1388 C C . PRO A 1 176 ? 17.882 11.164 -35.049 1.00 46.16 176 PRO A C 1
ATOM 1390 O O . PRO A 1 176 ? 18.655 10.898 -34.125 1.00 46.16 176 PRO A O 1
ATOM 1393 N N . SER A 1 177 ? 18.209 11.995 -36.036 1.00 43.88 177 SER A N 1
ATOM 1394 C CA . SER A 1 177 ? 19.395 12.842 -36.011 1.00 43.88 177 SER A CA 1
ATOM 1395 C C . SER A 1 177 ? 19.286 13.786 -34.816 1.00 43.88 177 SER A C 1
ATOM 1397 O O . SER A 1 177 ? 18.238 14.390 -34.596 1.00 43.88 177 SER A O 1
ATOM 1399 N N . ALA A 1 178 ? 20.374 13.986 -34.070 1.00 49.81 178 ALA A N 1
ATOM 1400 C CA . ALA A 1 178 ? 20.424 14.899 -32.922 1.00 49.81 178 ALA A CA 1
ATOM 1401 C C . ALA A 1 178 ? 20.041 16.364 -33.255 1.00 49.81 178 ALA A C 1
ATOM 1403 O O . ALA A 1 178 ? 19.907 17.188 -32.355 1.00 49.81 178 ALA A O 1
ATOM 1404 N N . LYS A 1 179 ? 19.841 16.703 -34.537 1.00 46.59 179 LYS A N 1
ATOM 1405 C CA . LYS A 1 179 ? 19.308 17.997 -34.991 1.00 46.59 179 LYS A CA 1
ATOM 1406 C C . LYS A 1 179 ? 17.776 18.090 -35.008 1.00 46.59 179 LYS A C 1
ATOM 1408 O O . LYS A 1 179 ? 17.259 19.177 -35.229 1.00 46.59 179 LYS A O 1
ATOM 1413 N N . GLU A 1 180 ? 17.058 16.997 -34.770 1.00 47.72 180 GLU A N 1
ATOM 1414 C CA . GLU A 1 180 ? 15.595 16.913 -34.910 1.00 47.72 180 GLU A CA 1
ATOM 1415 C C . GLU A 1 180 ? 14.864 16.885 -33.555 1.00 47.72 180 GLU A C 1
ATOM 1417 O O . GLU A 1 180 ? 13.685 16.567 -33.465 1.00 47.72 180 GLU A O 1
ATOM 1422 N N . ALA A 1 181 ? 15.556 17.268 -32.477 1.00 48.56 181 ALA A N 1
ATOM 1423 C CA . ALA A 1 181 ? 15.006 17.383 -31.124 1.00 48.56 181 ALA A CA 1
ATOM 1424 C C . ALA A 1 181 ? 14.218 18.691 -30.885 1.00 48.56 181 ALA A C 1
ATOM 1426 O O . ALA A 1 181 ? 14.101 19.149 -29.749 1.00 48.56 181 ALA A O 1
ATOM 1427 N N . ALA A 1 182 ? 13.693 19.320 -31.939 1.00 50.31 182 ALA A N 1
ATOM 1428 C CA . ALA A 1 182 ? 12.704 20.380 -31.793 1.00 50.31 182 ALA A CA 1
ATOM 1429 C C . ALA A 1 182 ? 11.312 19.737 -31.893 1.00 50.31 182 ALA A C 1
ATOM 1431 O O . ALA A 1 182 ? 11.050 19.049 -32.882 1.00 50.31 182 ALA A O 1
ATOM 1432 N N . PRO A 1 183 ? 10.419 19.916 -30.901 1.00 50.12 183 PRO A N 1
ATOM 1433 C CA . PRO A 1 183 ? 9.075 19.365 -30.997 1.00 50.12 183 PRO A CA 1
ATOM 1434 C C . PRO A 1 183 ? 8.389 19.929 -32.252 1.00 50.12 183 PRO A C 1
ATOM 1436 O O . PRO A 1 183 ? 8.523 21.128 -32.523 1.00 50.12 183 PRO A O 1
ATOM 1439 N N . PRO A 1 184 ? 7.662 19.101 -33.026 1.00 57.75 184 PRO A N 1
ATOM 1440 C CA . PRO A 1 184 ? 6.939 19.579 -34.194 1.00 57.75 184 PRO A CA 1
ATOM 1441 C C . PRO A 1 184 ? 5.994 20.706 -33.770 1.00 57.75 184 PRO A C 1
ATOM 1443 O O . PRO A 1 184 ? 5.381 20.646 -32.696 1.00 57.75 184 PRO A O 1
ATOM 1446 N N . ALA A 1 185 ? 5.910 21.740 -34.609 1.00 54.94 185 ALA A N 1
ATOM 1447 C CA . ALA A 1 185 ? 5.188 22.980 -34.322 1.00 54.94 185 ALA A CA 1
ATOM 1448 C C . ALA A 1 185 ? 3.706 22.755 -33.964 1.00 54.94 185 ALA A C 1
ATOM 1450 O O . ALA A 1 185 ? 3.127 23.572 -33.252 1.00 54.94 185 ALA A O 1
ATOM 1451 N N . ASP A 1 186 ? 3.143 21.616 -34.378 1.00 54.62 186 ASP A N 1
ATOM 1452 C CA . ASP A 1 186 ? 1.747 21.230 -34.151 1.00 54.62 186 ASP A CA 1
ATOM 1453 C C . ASP A 1 186 ? 1.535 20.345 -32.907 1.00 54.62 186 ASP A C 1
ATOM 1455 O O . ASP A 1 186 ? 0.441 19.833 -32.675 1.00 54.62 186 ASP A O 1
ATOM 1459 N N . SER A 1 187 ? 2.561 20.157 -32.072 1.00 58.44 187 SER A N 1
ATOM 1460 C CA . SER A 1 187 ? 2.406 19.502 -30.769 1.00 58.44 187 SER A CA 1
ATOM 1461 C C . SER A 1 187 ? 1.999 20.510 -29.680 1.00 58.44 187 SER A C 1
ATOM 1463 O O . SER A 1 187 ? 2.462 21.654 -29.692 1.00 58.44 187 SER A O 1
ATOM 1465 N N . PRO A 1 188 ? 1.207 20.103 -28.669 1.00 56.28 188 PRO A N 1
ATOM 1466 C CA . PRO A 1 188 ? 0.828 20.979 -27.552 1.00 56.28 188 PRO A CA 1
ATOM 1467 C C . PRO A 1 188 ? 2.035 21.533 -26.768 1.00 56.28 188 PRO A C 1
ATOM 1469 O O . PRO A 1 188 ? 1.936 22.580 -26.133 1.00 56.28 188 PRO A O 1
ATOM 1472 N N . LEU A 1 189 ? 3.200 20.880 -26.858 1.00 54.91 189 LEU A N 1
ATOM 1473 C CA . LEU A 1 189 ? 4.465 21.362 -26.295 1.00 54.91 189 LEU A CA 1
ATOM 1474 C C . LEU A 1 189 ? 5.141 22.434 -27.172 1.00 54.91 189 LEU A C 1
ATOM 1476 O O . LEU A 1 189 ? 5.790 23.337 -26.642 1.00 54.91 189 LEU A O 1
ATOM 1480 N N . GLY A 1 190 ? 4.956 22.387 -28.496 1.00 56.12 190 GLY A N 1
ATOM 1481 C CA . GLY A 1 190 ? 5.460 23.396 -29.435 1.00 56.12 190 GLY A CA 1
ATOM 1482 C C . GLY A 1 190 ? 4.802 24.769 -29.250 1.00 56.12 190 GLY A C 1
ATOM 1483 O O . GLY A 1 190 ? 5.468 25.801 -29.350 1.00 56.12 190 GLY A O 1
ATOM 1484 N N . PHE A 1 191 ? 3.517 24.792 -28.882 1.00 56.22 191 PHE A N 1
ATOM 1485 C CA . PHE A 1 191 ? 2.783 26.025 -28.581 1.00 56.22 191 PHE A CA 1
ATOM 1486 C C . PHE A 1 191 ? 3.370 26.784 -27.376 1.00 56.22 191 PHE A C 1
ATOM 1488 O O . PHE A 1 191 ? 3.556 28.001 -27.431 1.00 56.22 191 PHE A O 1
ATOM 1495 N N . LEU A 1 192 ? 3.735 26.065 -26.308 1.00 59.75 192 LEU A N 1
ATOM 1496 C CA . LEU A 1 192 ? 4.304 26.657 -25.091 1.00 59.75 192 LEU A CA 1
ATOM 1497 C C . LEU A 1 192 ? 5.713 27.220 -25.318 1.00 59.75 192 LEU A C 1
ATOM 1499 O O . LEU A 1 192 ? 6.039 28.292 -24.809 1.00 59.75 192 LEU A O 1
ATOM 1503 N N . ALA A 1 193 ? 6.526 26.550 -26.138 1.00 58.19 193 ALA A N 1
ATOM 1504 C CA . ALA A 1 193 ? 7.851 27.042 -26.514 1.00 58.19 193 ALA A CA 1
ATOM 1505 C C . ALA A 1 193 ? 7.782 28.368 -27.297 1.00 58.19 193 ALA A C 1
ATOM 1507 O O . ALA A 1 193 ? 8.630 29.243 -27.123 1.00 58.19 193 ALA A O 1
ATOM 1508 N N . ARG A 1 194 ? 6.741 28.554 -28.120 1.00 57.41 194 ARG A N 1
ATOM 1509 C CA . ARG A 1 194 ? 6.511 29.796 -28.873 1.00 57.41 194 ARG A CA 1
ATOM 1510 C C . ARG A 1 194 ? 6.009 30.937 -27.985 1.00 57.41 194 ARG A C 1
ATOM 1512 O O . ARG A 1 194 ? 6.394 32.084 -28.206 1.00 57.41 194 ARG A O 1
ATOM 1519 N N . ALA A 1 195 ? 5.198 30.630 -26.973 1.00 58.94 195 ALA A N 1
ATOM 1520 C CA . ALA A 1 195 ? 4.681 31.619 -26.027 1.00 58.94 195 ALA A CA 1
ATOM 1521 C C . ALA A 1 195 ? 5.785 32.243 -25.147 1.00 58.94 195 ALA A C 1
ATOM 1523 O O . ALA A 1 195 ? 5.687 33.411 -24.782 1.00 58.94 195 ALA A O 1
ATOM 1524 N N . GLY A 1 196 ? 6.863 31.504 -24.859 1.00 54.19 196 GLY A N 1
ATOM 1525 C CA . GLY A 1 196 ? 8.002 31.998 -24.072 1.00 54.19 196 GLY A CA 1
ATOM 1526 C C . GLY A 1 196 ? 9.021 32.858 -24.837 1.00 54.19 196 GLY A C 1
ATOM 1527 O O . GLY A 1 196 ? 9.893 33.454 -24.212 1.00 54.19 196 GLY A O 1
ATOM 1528 N N . ALA A 1 197 ? 8.943 32.937 -26.172 1.00 54.12 197 ALA A N 1
ATOM 1529 C CA . ALA A 1 197 ? 9.965 33.577 -27.015 1.00 54.12 197 ALA A CA 1
ATOM 1530 C C . ALA A 1 197 ? 9.661 35.041 -27.409 1.00 54.12 197 ALA A C 1
ATOM 1532 O O . ALA A 1 197 ? 10.414 35.644 -28.180 1.00 54.12 197 ALA A O 1
ATOM 1533 N N . ALA A 1 198 ? 8.573 35.636 -26.909 1.00 45.91 198 ALA A N 1
ATOM 1534 C CA . ALA A 1 198 ? 8.243 37.035 -27.177 1.00 45.91 198 ALA A CA 1
ATOM 1535 C C . ALA A 1 198 ? 9.231 37.974 -26.451 1.00 45.91 198 ALA A C 1
ATOM 1537 O O . ALA A 1 198 ? 9.181 38.133 -25.233 1.00 45.91 198 ALA A O 1
ATOM 1538 N N . LYS A 1 199 ? 10.154 38.588 -27.207 1.00 50.06 199 LYS A N 1
ATOM 1539 C CA . LYS A 1 199 ? 11.105 39.597 -26.704 1.00 50.06 199 LYS A CA 1
ATOM 1540 C C . LYS A 1 199 ? 10.369 40.810 -26.103 1.00 50.06 199 LYS A C 1
ATOM 1542 O O . LYS A 1 199 ? 9.401 41.271 -26.709 1.00 50.06 199 LYS A O 1
ATOM 1547 N N . PRO A 1 200 ? 10.860 41.394 -24.993 1.00 44.31 200 PRO A N 1
ATOM 1548 C CA . PRO A 1 200 ? 10.320 42.641 -24.462 1.00 44.31 200 PRO A CA 1
ATOM 1549 C C . PRO A 1 200 ? 10.606 43.806 -25.422 1.00 44.31 200 PRO A C 1
ATOM 1551 O O . PRO A 1 200 ? 11.746 44.038 -25.825 1.00 44.31 200 PRO A O 1
ATOM 1554 N N . SER A 1 201 ? 9.546 44.527 -25.790 1.00 45.28 201 SER A N 1
ATOM 1555 C CA . SER A 1 201 ? 9.590 45.752 -26.590 1.00 45.28 201 SER A CA 1
ATOM 1556 C C . SER A 1 201 ? 10.305 46.859 -25.815 1.00 45.28 201 SER A C 1
ATOM 1558 O O . SER A 1 201 ? 9.831 47.298 -24.769 1.00 45.28 201 SER A O 1
ATOM 1560 N N . THR A 1 202 ? 11.437 47.332 -26.329 1.00 44.12 202 THR A N 1
ATOM 1561 C CA . THR A 1 202 ? 12.141 48.508 -25.814 1.00 44.12 202 THR A CA 1
ATOM 1562 C C . THR A 1 202 ? 11.393 49.780 -26.220 1.00 44.12 202 THR A C 1
ATOM 1564 O O . THR A 1 202 ? 11.456 50.216 -27.368 1.00 44.12 202 THR A O 1
ATOM 1567 N N . ALA A 1 203 ? 10.682 50.390 -25.270 1.00 40.81 203 ALA A N 1
ATOM 1568 C CA . ALA A 1 203 ? 10.177 51.753 -25.405 1.00 40.81 203 ALA A CA 1
ATOM 1569 C C . ALA A 1 203 ? 11.350 52.743 -25.276 1.00 40.81 203 ALA A C 1
ATOM 1571 O O . ALA A 1 203 ? 12.080 52.715 -24.285 1.00 40.81 203 ALA A O 1
ATOM 1572 N N . LYS A 1 204 ? 11.553 53.589 -26.293 1.00 42.25 204 LYS A N 1
ATOM 1573 C CA . LYS A 1 204 ? 12.444 54.756 -26.225 1.00 42.25 204 LYS A CA 1
ATOM 1574 C C . LYS A 1 204 ? 11.643 55.967 -25.738 1.00 42.25 204 LYS A C 1
A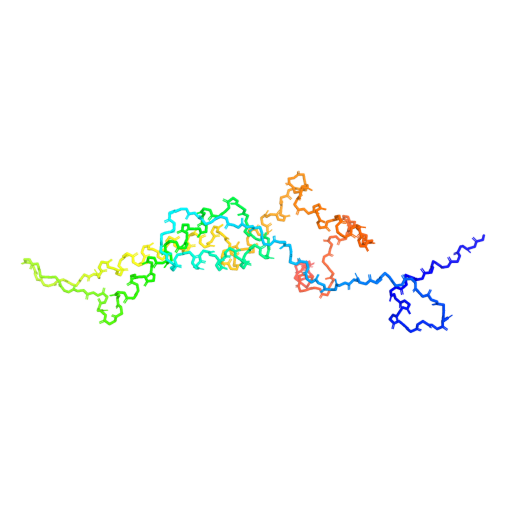TOM 1576 O O . LYS A 1 204 ? 10.528 56.175 -26.214 1.00 42.25 204 LYS A O 1
ATOM 1581 N N . HIS A 1 205 ? 12.235 56.705 -24.799 1.00 42.97 205 HIS A N 1
ATOM 1582 C CA . HIS A 1 205 ? 11.877 58.079 -24.442 1.00 42.97 205 HIS A CA 1
ATOM 1583 C C . HIS A 1 205 ? 12.236 59.055 -25.564 1.00 42.97 205 HIS A C 1
ATOM 1585 O O . HIS A 1 205 ? 13.207 58.757 -26.303 1.00 42.97 205 HIS A O 1
#

Foldseek 3Di:
DPDDDDDDDVVVCVVVPPPPPDDDVPVPDPPPPPPPPPLPPQDDDPPQPDPQLSVQLVVVSVVCVSVVLDDSVCSVLSSVLSVLVVLLVVLVVVCVVHDQWDWDQDPVGIDIDGDVSNVSNVVSVVVNVVSCLVSVVDVVSVVVVVVVVVPDDCVVCVPVCVVVVVVCVVVVHDDDDPVPPQPPCPDPVVVVVVVVPDDDDDDDD

Organism: NCBI:txid2233851

Radius of gyration: 28.83 Å; chains: 1; bounding box: 47×74×104 Å